Protein 2HSN (pdb70)

CATH classification: 3.40.30.170 (+1 more: 1.20.1050.110)

Sequence (280 aa):
MSFLISFDKSKKHPAHLQLANNLKIALALEYASKNLKPEVDNDNAAMELRNTKEPFLLFDANAILRYVMDDFEGQTSDKYQFALASLQNLLYHKELPQQHVEVLTNKAIENYLVELKEPLTTTDLILFANVYALNSSLVHSKFPELPSKVHNAVALAKKHMSDLVTKFESLIISKYPVSFTKEQSAQAAQWESVLKSGQIQPHLDQLNLVLRDNTFIVSTLYPTSTDVHVFEVALPLIKDLVASSKDVKSTYTTYRHILRWIDYMQNLLEVSSTDKLEIN

Organism: Saccharomyces cerevisiae (strain ATCC 204508 / S288c) (NCBI:txid559292)

Structure (mmCIF, N/CA/C/O backbone):
data_2HSN
#
_entry.id   2HSN
#
_cell.length_a   94.480
_cell.length_b   94.480
_cell.length_c   88.470
_cell.angle_alpha   90.00
_cell.angle_beta   90.00
_cell.angle_gamma   90.00
#
_symmetry.space_group_name_H-M   'P 43 21 2'
#
loop_
_entity.id
_entity.type
_entity.pdbx_description
1 polymer 'Methionyl-tRNA synthetase, cytoplasmic'
2 polymer 'GU4 nucleic-binding protein 1'
3 water water
#
loop_
_atom_site.group_PDB
_atom_site.id
_atom_site.type_symbol
_atom_site.label_atom_id
_atom_site.label_alt_id
_atom_site.label_comp_id
_atom_site.label_asym_id
_atom_site.label_entity_id
_atom_site.label_seq_id
_atom_site.pdbx_PDB_ins_code
_atom_site.Cartn_x
_atom_site.Cartn_y
_atom_site.Cartn_z
_atom_site.occupancy
_atom_site.B_iso_or_equiv
_atom_site.auth_seq_id
_atom_site.auth_comp_id
_atom_site.auth_asym_id
_atom_site.auth_atom_id
_atom_site.pdbx_PDB_model_num
ATOM 1 N N . MET A 1 1 ? -15.150 -0.149 12.001 1.00 64.09 3 MET A N 1
ATOM 2 C CA . MET A 1 1 ? -13.976 -0.417 11.090 1.00 64.03 3 MET A CA 1
ATOM 3 C C . MET A 1 1 ? -12.661 0.313 11.482 1.00 63.97 3 MET A C 1
ATOM 4 O O . MET A 1 1 ? -11.630 0.151 10.817 1.00 64.23 3 MET A O 1
ATOM 6 N N . SER A 1 2 ? -12.713 1.126 12.537 1.00 63.36 4 SER A N 1
ATOM 7 C CA . SER A 1 2 ? -11.540 1.395 13.364 1.00 62.45 4 SER A CA 1
ATOM 8 C C . SER A 1 2 ? -11.819 0.789 14.749 1.00 61.84 4 SER A C 1
ATOM 9 O O . SER A 1 2 ? -11.369 1.323 15.764 1.00 62.38 4 SER A O 1
ATOM 12 N N . PHE A 1 3 ? -12.581 -0.309 14.775 1.00 60.54 5 PHE A N 1
ATOM 13 C CA . PHE A 1 3 ? -12.908 -1.041 15.993 1.00 59.34 5 PHE A CA 1
ATOM 14 C C . PHE A 1 3 ? -12.401 -2.463 15.904 1.00 58.27 5 PHE A C 1
ATOM 15 O O . PHE A 1 3 ? -12.575 -3.107 14.868 1.00 57.88 5 PHE A O 1
ATOM 23 N N . LEU A 1 4 ? -11.758 -2.932 16.982 1.00 56.86 6 LEU A N 1
ATOM 24 C CA . LEU A 1 4 ? -11.439 -4.355 17.167 1.00 56.00 6 LEU A CA 1
ATOM 25 C C . LEU A 1 4 ? -12.355 -4.965 18.235 1.00 55.11 6 LEU A C 1
ATOM 26 O O . LEU A 1 4 ? -12.522 -4.413 19.334 1.00 54.56 6 LEU A O 1
ATOM 31 N N . ILE A 1 5 ? -12.926 -6.114 17.901 1.00 53.89 7 ILE A N 1
ATOM 32 C CA . ILE A 1 5 ? -13.694 -6.909 18.837 1.00 53.21 7 ILE A CA 1
ATOM 33 C C . ILE A 1 5 ? -12.987 -8.257 19.036 1.00 52.84 7 ILE A C 1
ATOM 34 O O . ILE A 1 5 ? -12.353 -8.769 18.122 1.00 51.69 7 ILE A O 1
ATOM 39 N N . SER A 1 6 ? -13.091 -8.813 20.242 1.00 52.51 8 SER A N 1
ATOM 40 C CA . SER A 1 6 ? -12.533 -10.126 20.549 1.00 51.95 8 SER A CA 1
ATOM 41 C C . SER A 1 6 ? -13.462 -10.969 21.452 1.00 51.94 8 SER A C 1
ATOM 42 O O . SER A 1 6 ? -14.321 -10.429 22.181 1.00 51.17 8 SER A O 1
ATOM 45 N N . PHE A 1 7 ? -13.262 -12.290 21.379 1.00 51.61 9 PHE A N 1
ATOM 46 C CA . PHE A 1 7 ? -14.012 -13.291 22.134 1.00 51.62 9 PHE A CA 1
ATOM 47 C C . PHE A 1 7 ? -13.390 -13.557 23.512 1.00 51.65 9 PHE A C 1
ATOM 48 O O . PHE A 1 7 ? -12.184 -13.400 23.702 1.00 50.78 9 PHE A O 1
ATOM 56 N N . ASP A 1 8 ? -14.219 -13.986 24.452 1.00 52.16 10 ASP A N 1
ATOM 57 C CA . ASP A 1 8 ? -13.761 -14.490 25.741 1.00 53.54 10 ASP A CA 1
ATOM 58 C C . ASP A 1 8 ? -13.234 -15.929 25.648 1.00 54.61 10 ASP A C 1
ATOM 59 O O . ASP A 1 8 ? -14.011 -16.867 25.557 1.00 54.75 10 ASP A O 1
ATOM 64 N N . LYS A 1 9 ? -11.915 -16.102 25.669 1.00 56.52 11 LYS A N 1
ATOM 65 C CA . LYS A 1 9 ? -11.301 -17.300 25.087 1.00 57.73 11 LYS A CA 1
ATOM 66 C C . LYS A 1 9 ? -9.890 -17.564 25.565 1.00 59.56 11 LYS A C 1
ATOM 67 O O . LYS A 1 9 ? -8.941 -17.015 25.028 1.00 59.59 11 LYS A O 1
ATOM 69 N N . SER A 1 10 ? -9.752 -18.445 26.546 1.00 61.62 12 SER A N 1
ATOM 70 C CA . SER A 1 10 ? -9.203 -18.077 27.835 1.00 62.78 12 SER A CA 1
ATOM 71 C C . SER A 1 10 ? -9.938 -16.871 28.388 1.00 63.63 12 SER A C 1
ATOM 72 O O . SER A 1 10 ? -10.986 -16.491 27.884 1.00 64.41 12 SER A O 1
ATOM 75 N N . LYS A 1 11 ? -9.367 -16.266 29.419 1.00 64.59 13 LYS A N 1
ATOM 76 C CA . LYS A 1 11 ? -10.081 -16.010 30.654 1.00 64.77 13 LYS A CA 1
ATOM 77 C C . LYS A 1 11 ? -10.556 -17.297 31.312 1.00 65.10 13 LYS A C 1
ATOM 78 O O . LYS A 1 11 ? -11.377 -18.016 30.763 1.00 65.95 13 LYS A O 1
ATOM 80 N N . LYS A 1 12 ? -10.020 -17.573 32.496 1.00 64.64 14 LYS A N 1
ATOM 81 C CA . LYS A 1 12 ? -10.722 -18.285 33.553 1.00 64.16 14 LYS A CA 1
ATOM 82 C C . LYS A 1 12 ? -11.993 -17.594 34.017 1.00 62.51 14 LYS A C 1
ATOM 83 O O . LYS A 1 12 ? -12.123 -17.203 35.174 1.00 62.61 14 LYS A O 1
ATOM 89 N N . HIS A 1 13 ? -12.929 -17.457 33.090 1.00 60.39 15 HIS A N 1
ATOM 90 C CA . HIS A 1 13 ? -14.316 -17.502 33.389 1.00 58.37 15 HIS A CA 1
ATOM 91 C C . HIS A 1 13 ? -14.730 -18.964 33.223 1.00 57.19 15 HIS A C 1
ATOM 92 O O . HIS A 1 13 ? -14.103 -19.711 32.466 1.00 56.81 15 HIS A O 1
ATOM 99 N N . PRO A 1 14 ? -15.751 -19.396 33.968 1.00 55.80 16 PRO A N 1
ATOM 100 C CA . PRO A 1 14 ? -16.342 -20.711 33.704 1.00 54.94 16 PRO A CA 1
ATOM 101 C C . PRO A 1 14 ? -16.769 -20.889 32.242 1.00 53.84 16 PRO A C 1
ATOM 102 O O . PRO A 1 14 ? -16.959 -19.899 31.526 1.00 53.27 16 PRO A O 1
ATOM 106 N N . ALA A 1 15 ? -16.912 -22.145 31.813 1.00 52.83 17 ALA A N 1
ATOM 107 C CA . ALA A 1 15 ? -17.270 -22.472 30.414 1.00 52.07 17 ALA A CA 1
ATOM 108 C C . ALA A 1 15 ? -18.585 -21.830 29.999 1.00 50.92 17 ALA A C 1
ATOM 109 O O . ALA A 1 15 ? -18.706 -21.326 28.891 1.00 50.51 17 ALA A O 1
ATOM 111 N N . HIS A 1 16 ? -19.559 -21.843 30.903 1.00 50.24 18 HIS A N 1
ATOM 112 C CA . HIS A 1 16 ? -20.865 -21.243 30.649 1.00 50.06 18 HIS A CA 1
ATOM 113 C C . HIS A 1 16 ? -20.823 -19.717 30.524 1.00 49.56 18 HIS A C 1
ATOM 114 O O . HIS A 1 16 ? -21.690 -19.145 29.865 1.00 49.32 18 HIS A O 1
ATOM 121 N N . LEU A 1 17 ? -19.843 -19.071 31.168 1.00 49.04 19 LEU A N 1
ATOM 122 C CA . LEU A 1 17 ? -19.681 -17.608 31.070 1.00 48.46 19 LEU A CA 1
ATOM 123 C C . LEU A 1 17 ? -19.037 -17.268 29.731 1.00 47.77 19 LEU A C 1
ATOM 124 O O . LEU A 1 17 ? -19.455 -16.317 29.077 1.00 47.60 19 LEU A O 1
ATOM 129 N N . GLN A 1 18 ? -18.024 -18.043 29.328 1.00 47.19 20 GLN A N 1
ATOM 130 C CA . GLN A 1 18 ? -17.418 -17.882 28.000 1.00 47.37 20 GLN A CA 1
ATOM 131 C C . GLN A 1 18 ? -18.484 -18.022 26.913 1.00 46.94 20 GLN A C 1
ATOM 132 O O . GLN A 1 18 ? -18.541 -17.206 26.008 1.00 47.05 20 GLN A O 1
ATOM 138 N N . LEU A 1 19 ? -19.351 -19.027 27.041 1.00 46.54 21 LEU A N 1
ATOM 139 C CA . LEU A 1 19 ? -20.407 -19.263 26.069 1.00 46.23 21 LEU A CA 1
ATOM 140 C C . LEU A 1 19 ? -21.360 -18.080 26.005 1.00 45.94 21 LEU A C 1
ATOM 141 O O . LEU A 1 19 ? -21.686 -17.606 24.924 1.00 46.14 21 LEU A O 1
ATOM 146 N N . ALA A 1 20 ? -21.851 -17.627 27.157 1.00 45.34 22 ALA A N 1
ATOM 147 C CA . ALA A 1 20 ? -22.781 -16.500 27.167 1.00 44.90 22 ALA A CA 1
ATOM 148 C C . ALA A 1 20 ? -22.141 -15.304 26.475 1.00 44.35 22 ALA A C 1
ATOM 149 O O . ALA A 1 20 ? -22.766 -14.677 25.615 1.00 44.44 22 ALA A O 1
ATOM 151 N N . ASN A 1 21 ? -20.902 -14.999 26.859 1.00 43.72 23 ASN A N 1
ATOM 152 C CA . ASN A 1 21 ? -20.172 -13.888 26.276 1.00 44.13 23 ASN A CA 1
ATOM 153 C C . ASN A 1 21 ? -19.962 -14.044 24.785 1.00 43.90 23 ASN A C 1
ATOM 154 O O . ASN A 1 21 ? -20.138 -13.094 24.043 1.00 43.27 23 ASN A O 1
ATOM 159 N N . ASN A 1 22 ? -19.520 -15.231 24.368 1.00 44.20 24 ASN A N 1
ATOM 160 C CA . ASN A 1 22 ? -19.162 -15.462 22.968 1.00 44.93 24 ASN A CA 1
ATOM 161 C C . ASN A 1 22 ? -20.382 -15.575 22.062 1.00 45.36 24 ASN A C 1
ATOM 162 O O . ASN A 1 22 ? -20.292 -15.241 20.889 1.00 46.15 24 ASN A O 1
ATOM 167 N N . LEU A 1 23 ? -21.523 -15.994 22.611 1.00 46.18 25 LEU A N 1
ATOM 168 C CA . LEU A 1 23 ? -22.770 -15.938 21.874 1.00 46.39 25 LEU A CA 1
ATOM 169 C C . LEU A 1 23 ? -23.122 -14.468 21.678 1.00 46.50 25 LEU A C 1
ATOM 170 O O . LEU A 1 23 ? -23.560 -14.077 20.611 1.00 46.65 25 LEU A O 1
ATOM 175 N N . LYS A 1 24 ? -22.939 -13.651 22.707 1.00 46.33 26 LYS A N 1
ATOM 176 C CA . LYS A 1 24 ? -23.233 -12.222 22.574 1.00 46.72 26 LYS A CA 1
ATOM 177 C C . LYS A 1 24 ? -22.301 -11.575 21.550 1.00 46.99 26 LYS A C 1
ATOM 178 O O . LYS A 1 24 ? -22.759 -10.832 20.696 1.00 46.46 26 LYS A O 1
ATOM 184 N N . ILE A 1 25 ? -21.012 -11.902 21.605 1.00 47.65 27 ILE A N 1
ATOM 185 C CA . ILE A 1 25 ? -20.054 -11.359 20.633 1.00 48.28 27 ILE A CA 1
ATOM 186 C C . ILE A 1 25 ? -20.398 -11.783 19.185 1.00 49.37 27 ILE A C 1
ATOM 187 O O . ILE A 1 25 ? -20.340 -10.962 18.251 1.00 49.24 27 ILE A O 1
ATOM 192 N N . ALA A 1 26 ? -20.769 -13.052 19.010 1.00 50.01 28 ALA A N 1
ATOM 193 C CA . ALA A 1 26 ? -21.128 -13.582 17.696 1.00 50.71 28 ALA A CA 1
ATOM 194 C C . ALA A 1 26 ? -22.379 -12.906 17.163 1.00 51.43 28 ALA A C 1
ATOM 195 O O . ALA A 1 26 ? -22.490 -12.670 15.957 1.00 51.66 28 ALA A O 1
ATOM 197 N N . LEU A 1 27 ? -23.314 -12.598 18.061 1.00 52.20 29 LEU A N 1
ATOM 198 C CA . LEU A 1 27 ? -24.548 -11.923 17.689 1.00 53.38 29 LEU A CA 1
ATOM 199 C C . LEU A 1 27 ? -24.320 -10.449 17.333 1.00 54.58 29 LEU A C 1
ATOM 200 O O . LEU A 1 27 ? -25.043 -9.903 16.493 1.00 55.13 29 LEU A O 1
ATOM 205 N N . ALA A 1 28 ? -23.342 -9.808 17.972 1.00 55.75 30 ALA A N 1
ATOM 206 C CA . ALA A 1 28 ? -22.938 -8.442 17.596 1.00 56.76 30 ALA A CA 1
ATOM 207 C C . ALA A 1 28 ? -22.376 -8.452 16.175 1.00 57.75 30 ALA A C 1
ATOM 208 O O . ALA A 1 28 ? -22.705 -7.592 15.373 1.00 57.98 30 ALA A O 1
ATOM 210 N N . LEU A 1 29 ? -21.542 -9.432 15.859 1.00 58.95 31 LEU A N 1
ATOM 211 C CA . LEU A 1 29 ? -21.043 -9.563 14.492 1.00 60.08 31 LEU A CA 1
ATOM 212 C C . LEU A 1 29 ? -22.192 -9.741 13.475 1.00 61.37 31 LEU A C 1
ATOM 213 O O . LEU A 1 29 ? -22.289 -8.975 12.511 1.00 61.75 31 LEU A O 1
ATOM 218 N N . GLU A 1 30 ? -23.073 -10.717 13.708 1.00 62.56 32 GLU A N 1
ATOM 219 C CA . GLU A 1 30 ? -24.226 -10.959 12.818 1.00 63.30 32 GLU A CA 1
ATOM 220 C C . GLU A 1 30 ? -25.189 -9.765 12.677 1.00 64.22 32 GLU A C 1
ATOM 221 O O . GLU A 1 30 ? -25.652 -9.473 11.579 1.00 64.20 32 GLU A O 1
ATOM 227 N N . TYR A 1 31 ? -25.513 -9.096 13.782 1.00 65.17 33 TYR A N 1
ATOM 228 C CA . TYR A 1 31 ? -26.485 -8.003 13.746 1.00 65.97 33 TYR A CA 1
ATOM 229 C C . TYR A 1 31 ? -25.851 -6.628 13.566 1.00 66.82 33 TYR A C 1
ATOM 230 O O . TYR A 1 31 ? -26.547 -5.627 13.619 1.00 66.59 33 TYR A O 1
ATOM 239 N N . ALA A 1 32 ? -24.543 -6.581 13.336 1.00 68.11 34 ALA A N 1
ATOM 240 C CA . ALA A 1 32 ? -23.853 -5.324 13.062 1.00 69.56 34 ALA A CA 1
ATOM 241 C C . ALA A 1 32 ? -24.344 -4.677 11.773 1.00 70.90 34 ALA A C 1
ATOM 242 O O . ALA A 1 32 ? -24.720 -5.352 10.809 1.00 71.16 34 ALA A O 1
ATOM 244 N N . SER A 1 33 ? -24.279 -3.354 11.759 1.00 72.53 35 SER A N 1
ATOM 245 C CA . SER A 1 33 ? -25.015 -2.552 10.798 1.00 73.58 35 SER A CA 1
ATOM 246 C C . SER A 1 33 ? -24.163 -2.030 9.639 1.00 74.45 35 SER A C 1
ATOM 247 O O . SER A 1 33 ? -24.396 -0.915 9.157 1.00 74.95 35 SER A O 1
ATOM 250 N N . LYS A 1 34 ? -23.185 -2.824 9.190 1.00 75.28 36 LYS A N 1
ATOM 251 C CA . LYS A 1 34 ? -22.379 -2.503 7.982 1.00 75.80 36 LYS A CA 1
ATOM 252 C C . LYS A 1 34 ? -21.365 -1.366 8.183 1.00 76.34 36 LYS A C 1
ATOM 253 O O . LYS A 1 34 ? -20.157 -1.549 7.973 1.00 76.41 36 LYS A O 1
ATOM 255 N N . ASN A 1 35 ? -21.871 -0.196 8.571 1.00 76.85 37 ASN A N 1
ATOM 256 C CA . ASN A 1 35 ? -21.033 0.961 8.907 1.00 77.14 37 ASN A CA 1
ATOM 257 C C . ASN A 1 35 ? -20.316 0.835 10.261 1.00 77.23 37 ASN A C 1
ATOM 258 O O . ASN A 1 35 ? -19.331 1.532 10.506 1.00 77.51 37 ASN A O 1
ATOM 263 N N . LEU A 1 36 ? -20.831 -0.025 11.141 1.00 77.19 38 LEU A N 1
ATOM 264 C CA . LEU A 1 36 ? -20.131 -0.415 12.367 1.00 76.88 38 LEU A CA 1
ATOM 265 C C . LEU A 1 36 ? -20.086 -1.939 12.403 1.00 76.66 38 LEU A C 1
ATOM 266 O O . LEU A 1 36 ? -20.774 -2.562 13.211 1.00 77.08 38 LEU A O 1
ATOM 271 N N . LYS A 1 37 ? -19.306 -2.533 11.502 1.00 75.97 39 LYS A N 1
ATOM 272 C CA . LYS A 1 37 ? -19.051 -3.968 11.532 1.00 75.50 39 LYS A CA 1
ATOM 273 C C . LYS A 1 37 ? -17.593 -4.158 11.908 1.00 75.08 39 LYS A C 1
ATOM 274 O O . LYS A 1 37 ? -16.721 -3.998 11.061 1.00 75.26 39 LYS A O 1
ATOM 276 N N . PRO A 1 38 ? -17.316 -4.487 13.185 1.00 74.54 40 PRO A N 1
ATOM 277 C CA . PRO A 1 38 ? -15.927 -4.512 13.639 1.00 73.85 40 PRO A CA 1
ATOM 278 C C . PRO A 1 38 ? -15.118 -5.676 13.089 1.00 73.27 40 PRO A C 1
ATOM 279 O O . PRO A 1 38 ? -15.680 -6.659 12.601 1.00 73.34 40 PRO A O 1
ATOM 283 N N . GLU A 1 39 ? -13.801 -5.532 13.179 1.00 72.36 41 GLU A N 1
ATOM 284 C CA . GLU A 1 39 ? -12.844 -6.553 12.789 1.00 71.78 41 GLU A CA 1
ATOM 285 C C . GLU A 1 39 ? -12.527 -7.379 14.028 1.00 70.87 41 GLU A C 1
ATOM 286 O O . GLU A 1 39 ? -12.496 -6.845 15.131 1.00 70.49 41 GLU A O 1
ATOM 292 N N . VAL A 1 40 ? -12.290 -8.676 13.838 1.00 70.01 42 VAL A N 1
ATOM 293 C CA . VAL A 1 40 ? -12.029 -9.606 14.935 1.00 69.38 42 VAL A CA 1
ATOM 294 C C . VAL A 1 40 ? -10.536 -9.718 15.187 1.00 69.06 42 VAL A C 1
ATOM 295 O O . VAL A 1 40 ? -9.747 -9.668 14.250 1.00 69.16 42 VAL A O 1
ATOM 299 N N . ASP A 1 41 ? -10.165 -9.855 16.460 1.00 68.75 43 ASP A N 1
ATOM 300 C CA . ASP A 1 41 ? -8.778 -9.954 16.905 1.00 68.60 43 ASP A CA 1
ATOM 301 C C . ASP A 1 41 ? -8.563 -11.306 17.595 1.00 68.62 43 ASP A C 1
ATOM 302 O O . ASP A 1 41 ? -9.289 -11.645 18.528 1.00 68.33 43 ASP A O 1
ATOM 307 N N . ASN A 1 42 ? -7.550 -12.059 17.145 1.00 68.64 44 ASN A N 1
ATOM 308 C CA . ASN A 1 42 ? -7.315 -13.437 17.609 1.00 68.21 44 ASN A CA 1
ATOM 309 C C . ASN A 1 42 ? -6.125 -13.637 18.574 1.00 67.94 44 ASN A C 1
ATOM 310 O O . ASN A 1 42 ? -6.024 -14.705 19.176 1.00 68.44 44 ASN A O 1
ATOM 315 N N . ASP A 1 43 ? -5.226 -12.656 18.727 1.00 67.48 45 ASP A N 1
ATOM 316 C CA . ASP A 1 43 ? -4.157 -12.755 19.761 1.00 66.51 45 ASP A CA 1
ATOM 317 C C . ASP A 1 43 ? -4.505 -11.973 21.050 1.00 65.52 45 ASP A C 1
ATOM 318 O O . ASP A 1 43 ? -3.636 -11.686 21.887 1.00 65.56 45 ASP A O 1
ATOM 323 N N . ASN A 1 44 ? -5.776 -11.614 21.192 1.00 63.63 46 ASN A N 1
ATOM 324 C CA . ASN A 1 44 ? -6.315 -11.206 22.478 1.00 62.42 46 ASN A CA 1
ATOM 325 C C . ASN A 1 44 ? -7.208 -12.323 22.996 1.00 60.75 46 ASN A C 1
ATOM 326 O O . ASN A 1 44 ? -8.186 -12.679 22.338 1.00 60.42 46 ASN A O 1
ATOM 331 N N . ALA A 1 45 ? -6.853 -12.878 24.154 1.00 59.22 47 ALA A N 1
ATOM 332 C CA . ALA A 1 45 ? -7.658 -13.919 24.807 1.00 58.41 47 ALA A CA 1
ATOM 333 C C . ALA A 1 45 ? -8.755 -13.325 25.683 1.00 57.37 47 ALA A C 1
ATOM 334 O O . ALA A 1 45 ? -9.583 -14.068 26.215 1.00 57.46 47 ALA A O 1
ATOM 336 N N . ALA A 1 46 ? -8.747 -12.001 25.842 1.00 55.66 48 ALA A N 1
ATOM 337 C CA . ALA A 1 46 ? -9.725 -11.297 26.652 1.00 54.54 48 ALA A CA 1
ATOM 338 C C . ALA A 1 46 ? -10.752 -10.600 25.765 1.00 53.51 48 ALA A C 1
ATOM 339 O O . ALA A 1 46 ? -10.410 -9.981 24.757 1.00 53.18 48 ALA A O 1
ATOM 341 N N . MET A 1 47 ? -12.008 -10.678 26.166 1.00 51.98 49 MET A N 1
ATOM 342 C CA . MET A 1 47 ? -13.087 -10.015 25.457 1.00 51.66 49 MET A CA 1
ATOM 343 C C . MET A 1 47 ? -13.061 -8.493 25.653 1.00 50.86 49 MET A C 1
ATOM 344 O O . MET A 1 47 ? -13.024 -8.005 26.778 1.00 49.49 49 MET A O 1
ATOM 349 N N . GLU A 1 48 ? -13.071 -7.764 24.539 1.00 50.72 50 GLU A N 1
ATOM 350 C CA . GLU A 1 48 ? -13.341 -6.324 24.532 1.00 51.03 50 GLU A CA 1
ATOM 351 C C . GLU A 1 48 ? -13.737 -5.820 23.148 1.00 50.35 50 GLU A C 1
ATOM 352 O O . GLU A 1 48 ? -13.556 -6.514 22.131 1.00 49.30 50 GLU A O 1
ATOM 358 N N . LEU A 1 49 ? -14.292 -4.610 23.136 1.00 49.82 51 LEU A N 1
ATOM 359 C CA . LEU A 1 49 ? -14.475 -3.840 21.922 1.00 50.32 51 LEU A CA 1
ATOM 360 C C . LEU A 1 49 ? -13.677 -2.554 22.102 1.00 50.66 51 LEU A C 1
ATOM 361 O O . LEU A 1 49 ? -13.814 -1.866 23.116 1.00 50.05 51 LEU A O 1
ATOM 366 N N . ARG A 1 50 ? -12.810 -2.237 21.151 1.00 51.18 52 ARG A N 1
ATOM 367 C CA . ARG A 1 50 ? -12.015 -1.032 21.299 1.00 51.90 52 ARG A CA 1
ATOM 368 C C . ARG A 1 50 ? -11.712 -0.246 20.037 1.00 51.59 52 ARG A C 1
ATOM 369 O O . ARG A 1 50 ? -11.469 -0.804 18.974 1.00 51.67 52 ARG A O 1
ATOM 377 N N . ASN A 1 51 ? -11.746 1.072 20.186 1.00 51.55 53 ASN A N 1
ATOM 378 C CA . ASN A 1 51 ? -11.446 1.978 19.091 1.00 51.63 53 ASN A CA 1
ATOM 379 C C . ASN A 1 51 ? -9.933 1.970 18.817 1.00 51.20 53 ASN A C 1
ATOM 380 O O . ASN A 1 51 ? -9.134 2.147 19.736 1.00 51.18 53 ASN A O 1
ATOM 385 N N . THR A 1 52 ? -9.547 1.723 17.565 1.00 51.06 54 THR A N 1
ATOM 386 C CA . THR A 1 52 ? -8.130 1.591 17.192 1.00 51.43 54 THR A CA 1
ATOM 387 C C . THR A 1 52 ? -7.556 2.860 16.546 1.00 51.42 54 THR A C 1
ATOM 388 O O . THR A 1 52 ? -6.404 2.878 16.120 1.00 51.25 54 THR A O 1
ATOM 392 N N . LYS A 1 53 ? -8.348 3.920 16.492 1.00 51.52 55 LYS A N 1
ATOM 393 C CA . LYS A 1 53 ? -7.846 5.206 16.049 1.00 52.08 55 LYS A CA 1
ATOM 394 C C . LYS A 1 53 ? -6.619 5.613 16.858 1.00 51.79 55 LYS A C 1
ATOM 395 O O . LYS A 1 53 ? -6.461 5.247 18.032 1.00 51.94 55 LYS A O 1
ATOM 401 N N . GLU A 1 54 ? -5.763 6.392 16.220 1.00 51.45 56 GLU A N 1
ATOM 402 C CA . GLU A 1 54 ? -4.592 6.956 16.872 1.00 51.47 56 GLU A CA 1
ATOM 403 C C . GLU A 1 54 ? -5.056 7.934 17.970 1.00 50.75 56 GLU A C 1
ATOM 404 O O . GLU A 1 54 ? -6.057 8.604 17.807 1.00 50.76 56 GLU A O 1
ATOM 410 N N . PRO A 1 55 ? -4.336 8.004 19.097 1.00 50.21 57 PRO A N 1
ATOM 411 C CA . PRO A 1 55 ? -4.636 9.009 20.118 1.00 49.69 57 PRO A CA 1
ATOM 412 C C . PRO A 1 55 ? -4.115 10.382 19.719 1.00 49.18 57 PRO A C 1
ATOM 413 O O . PRO A 1 55 ? -3.361 10.495 18.761 1.00 49.36 57 PRO A O 1
ATOM 417 N N . PHE A 1 56 ? -4.474 11.413 20.472 1.00 47.96 58 PHE A N 1
ATOM 418 C CA . PHE A 1 56 ? -3.960 12.726 20.191 1.00 47.62 58 PHE A CA 1
ATOM 419 C C . PHE A 1 56 ? -2.432 12.688 20.240 1.00 47.12 58 PHE A C 1
ATOM 420 O O . PHE A 1 56 ? -1.824 12.231 21.226 1.00 46.39 58 PHE A O 1
ATOM 428 N N . LEU A 1 57 ? -1.826 13.115 19.143 1.00 46.47 59 LEU A N 1
ATOM 429 C CA . LEU A 1 57 ? -0.408 13.394 19.117 1.00 46.16 59 LEU A CA 1
ATOM 430 C C . LEU A 1 57 ? 0.014 14.464 18.127 1.00 45.13 59 LEU A C 1
ATOM 431 O O . LEU A 1 57 ? -0.664 14.734 17.146 1.00 44.36 59 LEU A O 1
ATOM 436 N N . LEU A 1 58 ? 1.143 15.078 18.435 1.00 44.42 60 LEU A N 1
ATOM 437 C CA . LEU A 1 58 ? 1.781 16.099 17.616 1.00 43.81 60 LEU A CA 1
ATOM 438 C C . LEU A 1 58 ? 3.194 15.643 17.301 1.00 43.83 60 LEU A C 1
ATOM 439 O O . LEU A 1 58 ? 3.889 15.098 18.173 1.00 43.58 60 LEU A O 1
ATOM 444 N N . PHE A 1 59 ? 3.619 15.853 16.062 1.00 43.89 61 PHE A N 1
ATOM 445 C CA . PHE A 1 59 ? 4.972 15.502 15.625 1.00 43.96 61 PHE A CA 1
ATOM 446 C C . PHE A 1 59 ? 5.854 16.755 15.373 1.00 44.38 61 PHE A C 1
ATOM 447 O O . PHE A 1 59 ? 7.081 16.662 15.274 1.00 44.80 61 PHE A O 1
ATOM 455 N N . ASP A 1 60 ? 5.228 17.922 15.278 1.00 44.45 62 ASP A N 1
ATOM 456 C CA . ASP A 1 60 ? 5.938 19.181 15.024 1.00 44.24 62 ASP A CA 1
ATOM 457 C C . ASP A 1 60 ? 6.333 19.821 16.346 1.00 44.42 62 ASP A C 1
ATOM 458 O O . ASP A 1 60 ? 5.474 19.992 17.212 1.00 43.89 62 ASP A O 1
ATOM 463 N N . ALA A 1 61 ? 7.615 20.188 16.499 1.00 43.98 63 ALA A N 1
ATOM 464 C CA . ALA A 1 61 ? 8.117 20.748 17.761 1.00 44.02 63 ALA A CA 1
ATOM 465 C C . ALA A 1 61 ? 7.506 22.102 18.100 1.00 44.23 63 ALA A C 1
ATOM 466 O O . ALA A 1 61 ? 7.288 22.390 19.267 1.00 44.35 63 ALA A O 1
ATOM 468 N N . ASN A 1 62 ? 7.256 22.951 17.098 1.00 44.43 64 ASN A N 1
ATOM 469 C CA . ASN A 1 62 ? 6.648 24.260 17.369 1.00 44.47 64 ASN A CA 1
ATOM 470 C C . ASN A 1 62 ? 5.263 24.074 18.006 1.00 44.73 64 ASN A C 1
ATOM 471 O O . ASN A 1 62 ? 4.962 24.673 19.039 1.00 45.17 64 ASN A O 1
ATOM 476 N N . ALA A 1 63 ? 4.449 23.232 17.377 1.00 44.57 65 ALA A N 1
ATOM 477 C CA . ALA A 1 63 ? 3.109 22.851 17.865 1.00 45.19 65 ALA A CA 1
ATOM 478 C C . ALA A 1 63 ? 3.119 22.197 19.255 1.00 45.35 65 ALA A C 1
ATOM 479 O O . ALA A 1 63 ? 2.223 22.436 20.058 1.00 45.67 65 ALA A O 1
ATOM 481 N N . ILE A 1 64 ? 4.121 21.369 19.521 1.00 45.73 66 ILE A N 1
ATOM 482 C CA . ILE A 1 64 ? 4.288 20.744 20.829 1.00 46.26 66 ILE A CA 1
ATOM 483 C C . ILE A 1 64 ? 4.540 21.812 21.898 1.00 47.40 66 ILE A C 1
ATOM 484 O O . ILE A 1 64 ? 3.868 21.837 22.932 1.00 48.13 66 ILE A O 1
ATOM 489 N N . LEU A 1 65 ? 5.504 22.695 21.648 1.00 48.25 67 LEU A N 1
ATOM 490 C CA . LEU A 1 65 ? 5.819 23.787 22.571 1.00 48.55 67 LEU A CA 1
ATOM 491 C C . LEU A 1 65 ? 4.638 24.729 22.803 1.00 49.08 67 LEU A C 1
ATOM 492 O O . LEU A 1 65 ? 4.360 25.122 23.942 1.00 49.07 67 LEU A O 1
ATOM 497 N N . ARG A 1 66 ? 3.956 25.116 21.730 1.00 49.35 68 ARG A N 1
ATOM 498 C CA . ARG A 1 66 ? 2.761 25.958 21.862 1.00 49.74 68 ARG A CA 1
ATOM 499 C C . ARG A 1 66 ? 1.641 25.273 22.641 1.00 50.43 68 ARG A C 1
ATOM 500 O O . ARG A 1 66 ? 0.909 25.936 23.379 1.00 50.36 68 ARG A O 1
ATOM 508 N N . TYR A 1 67 ? 1.498 23.961 22.463 1.00 50.90 69 TYR A N 1
ATOM 509 C CA . TYR A 1 67 ? 0.460 23.213 23.145 1.00 51.37 69 TYR A CA 1
ATOM 510 C C . TYR A 1 67 ? 0.738 23.139 24.636 1.00 52.19 69 TYR A C 1
ATOM 511 O O . TYR A 1 67 ? -0.151 23.399 25.443 1.00 52.08 69 TYR A O 1
ATOM 520 N N . VAL A 1 68 ? 1.972 22.802 24.998 1.00 52.82 70 VAL A N 1
ATOM 521 C CA . VAL A 1 68 ? 2.316 22.692 26.395 1.00 53.84 70 VAL A CA 1
ATOM 522 C C . VAL A 1 68 ? 2.334 24.072 27.095 1.00 54.47 70 VAL A C 1
ATOM 523 O O . VAL A 1 68 ? 2.171 24.134 28.299 1.00 55.37 70 VAL A O 1
ATOM 527 N N . MET A 1 69 ? 2.482 25.165 26.342 1.00 55.24 71 MET A N 1
ATOM 528 C CA . MET A 1 69 ? 2.373 26.535 26.889 1.00 55.53 71 MET A CA 1
ATOM 529 C C . MET A 1 69 ? 0.971 27.155 26.760 1.00 55.81 71 MET A C 1
ATOM 530 O O . MET A 1 69 ? 0.745 28.282 27.228 1.00 55.16 71 MET A O 1
ATOM 535 N N . ASP A 1 70 ? 0.050 26.429 26.124 1.00 56.49 72 ASP A N 1
ATOM 536 C CA . ASP A 1 70 ? -1.247 26.976 25.686 1.00 56.67 72 ASP A CA 1
ATOM 537 C C . ASP A 1 70 ? -1.084 28.380 25.078 1.00 56.76 72 ASP A C 1
ATOM 538 O O . ASP A 1 70 ? -1.839 29.309 25.387 1.00 56.81 72 ASP A O 1
ATOM 543 N N . ASP A 1 71 ? -0.101 28.510 24.191 1.00 56.96 73 ASP A N 1
ATOM 544 C CA . ASP A 1 71 ? 0.300 29.799 23.638 1.00 56.88 73 ASP A CA 1
ATOM 545 C C . ASP A 1 71 ? 0.202 29.714 22.133 1.00 56.90 73 ASP A C 1
ATOM 546 O O . ASP A 1 71 ? 1.117 29.220 21.489 1.00 56.63 73 ASP A O 1
ATOM 551 N N . PHE A 1 72 ? -0.917 30.179 21.577 1.00 57.08 74 PHE A N 1
ATOM 552 C CA . PHE A 1 72 ? -1.161 30.098 20.135 1.00 57.29 74 PHE A CA 1
ATOM 553 C C . PHE A 1 72 ? -1.115 31.473 19.490 1.00 57.65 74 PHE A C 1
ATOM 554 O O . PHE A 1 72 ? -1.500 31.663 18.329 1.00 57.24 74 PHE A O 1
ATOM 562 N N . GLU A 1 73 ? -0.558 32.402 20.258 1.00 58.70 75 GLU A N 1
ATOM 563 C CA . GLU A 1 73 ? -0.474 33.815 19.924 1.00 59.54 75 GLU A CA 1
ATOM 564 C C . GLU A 1 73 ? 0.715 34.124 19.002 1.00 59.96 75 GLU A C 1
ATOM 565 O O . GLU A 1 73 ? 1.775 33.525 19.114 1.00 59.79 75 GLU A O 1
ATOM 571 N N . GLY A 1 74 ? 0.521 35.067 18.090 1.00 60.50 76 GLY A N 1
ATOM 572 C CA . GLY A 1 74 ? 1.601 35.625 17.308 1.00 60.45 76 GLY A CA 1
ATOM 573 C C . GLY A 1 74 ? 2.011 34.825 16.095 1.00 60.89 76 GLY A C 1
ATOM 574 O O . GLY A 1 74 ? 3.085 35.062 15.553 1.00 61.10 76 GLY A O 1
ATOM 575 N N . GLN A 1 75 ? 1.166 33.901 15.635 1.00 61.03 77 GLN A N 1
ATOM 576 C CA . GLN A 1 75 ? 1.542 33.033 14.507 1.00 60.99 77 GLN A CA 1
ATOM 577 C C . GLN A 1 75 ? 1.473 33.774 13.192 1.00 61.07 77 GLN A C 1
ATOM 578 O O . GLN A 1 75 ? 1.911 33.270 12.154 1.00 60.86 77 GLN A O 1
ATOM 584 N N . THR A 1 76 ? 0.900 34.971 13.257 1.00 61.46 78 THR A N 1
ATOM 585 C CA . THR A 1 76 ? 0.693 35.840 12.110 1.00 61.63 78 THR A CA 1
ATOM 586 C C . THR A 1 76 ? 1.821 36.896 12.004 1.00 61.62 78 THR A C 1
ATOM 587 O O . THR A 1 76 ? 1.987 37.518 10.958 1.00 61.63 78 THR A O 1
ATOM 591 N N . SER A 1 77 ? 2.567 37.086 13.099 1.00 61.70 79 SER A N 1
ATOM 592 C CA . SER A 1 77 ? 3.795 37.890 13.153 1.00 61.80 79 SER A CA 1
ATOM 593 C C . SER A 1 77 ? 4.696 37.747 11.934 1.00 61.83 79 SER A C 1
ATOM 594 O O . SER A 1 77 ? 4.751 36.693 11.305 1.00 61.57 79 SER A O 1
ATOM 597 N N . ASP A 1 78 ? 5.445 38.808 11.647 1.00 61.90 80 ASP A N 1
ATOM 598 C CA . ASP A 1 78 ? 6.575 38.722 10.725 1.00 61.57 80 ASP A CA 1
ATOM 599 C C . ASP A 1 78 ? 7.721 38.000 11.422 1.00 60.86 80 ASP A C 1
ATOM 600 O O . ASP A 1 78 ? 8.460 37.236 10.802 1.00 60.64 80 ASP A O 1
ATOM 605 N N . LYS A 1 79 ? 7.859 38.265 12.718 1.00 60.16 81 LYS A N 1
ATOM 606 C CA . LYS A 1 79 ? 8.776 37.525 13.579 1.00 59.94 81 LYS A CA 1
ATOM 607 C C . LYS A 1 79 ? 8.639 36.001 13.344 1.00 59.55 81 LYS A C 1
ATOM 608 O O . LYS A 1 79 ? 9.603 35.336 12.951 1.00 59.53 81 LYS A O 1
ATOM 614 N N . TYR A 1 80 ? 7.423 35.472 13.537 1.00 58.77 82 TYR A N 1
ATOM 615 C CA . TYR A 1 80 ? 7.154 34.030 13.455 1.00 58.33 82 TYR A CA 1
ATOM 616 C C . TYR A 1 80 ? 7.231 33.524 12.033 1.00 57.74 82 TYR A C 1
ATOM 617 O O . TYR A 1 80 ? 7.775 32.453 11.775 1.00 57.43 82 TYR A O 1
ATOM 626 N N . GLN A 1 81 ? 6.684 34.296 11.111 1.00 57.54 83 GLN A N 1
ATOM 627 C CA . GLN A 1 81 ? 6.697 33.919 9.705 1.00 57.66 83 GLN A CA 1
ATOM 628 C C . GLN A 1 81 ? 8.133 33.863 9.116 1.00 57.25 83 GLN A C 1
ATOM 629 O O . GLN A 1 81 ? 8.421 33.072 8.208 1.00 56.86 83 GLN A O 1
ATOM 635 N N . PHE A 1 82 ? 9.021 34.700 9.646 1.00 57.36 84 PHE A N 1
ATOM 636 C CA . PHE A 1 82 ? 10.440 34.675 9.270 1.00 57.38 84 PHE A CA 1
ATOM 637 C C . PHE A 1 82 ? 11.130 33.466 9.913 1.00 56.94 84 PHE A C 1
ATOM 638 O O . PHE A 1 82 ? 11.832 32.730 9.233 1.00 57.28 84 PHE A O 1
ATOM 646 N N . ALA A 1 83 ? 10.897 33.254 11.210 1.00 56.27 85 ALA A N 1
ATOM 647 C CA . ALA A 1 83 ? 11.301 32.013 11.897 1.00 55.54 85 ALA A CA 1
ATOM 648 C C . ALA A 1 83 ? 10.986 30.754 11.086 1.00 54.96 85 ALA A C 1
ATOM 649 O O . ALA A 1 83 ? 11.864 29.916 10.853 1.00 54.46 85 ALA A O 1
ATOM 651 N N . LEU A 1 84 ? 9.735 30.633 10.648 1.00 54.39 86 LEU A N 1
ATOM 652 C CA . LEU A 1 84 ? 9.283 29.453 9.919 1.00 54.34 86 LEU A CA 1
ATOM 653 C C . LEU A 1 84 ? 9.829 29.363 8.511 1.00 54.20 86 LEU A C 1
ATOM 654 O O . LEU A 1 84 ? 10.302 28.320 8.090 1.00 54.29 86 LEU A O 1
ATOM 659 N N . ALA A 1 85 ? 9.707 30.451 7.765 1.00 54.51 87 ALA A N 1
ATOM 660 C CA . ALA A 1 85 ? 9.927 30.411 6.327 1.00 54.46 87 ALA A CA 1
ATOM 661 C C . ALA A 1 85 ? 11.358 30.761 5.901 1.00 54.18 87 ALA A C 1
ATOM 662 O O . ALA A 1 85 ? 11.758 30.429 4.782 1.00 54.40 87 ALA A O 1
ATOM 664 N N . SER A 1 86 ? 12.104 31.446 6.768 1.00 53.99 88 SER A N 1
ATOM 665 C CA . SER A 1 86 ? 13.492 31.827 6.466 1.00 54.21 88 SER A CA 1
ATOM 666 C C . SER A 1 86 ? 14.555 31.041 7.259 1.00 54.28 88 SER A C 1
ATOM 667 O O . SER A 1 86 ? 15.648 30.785 6.739 1.00 55.15 88 SER A O 1
ATOM 670 N N . LEU A 1 87 ? 14.251 30.678 8.501 1.00 53.43 89 LEU A N 1
ATOM 671 C CA . LEU A 1 87 ? 15.189 29.940 9.335 1.00 52.77 89 LEU A CA 1
ATOM 672 C C . LEU A 1 87 ? 14.910 28.438 9.359 1.00 52.73 89 LEU A C 1
ATOM 673 O O . LEU A 1 87 ? 15.793 27.633 9.064 1.00 52.89 89 LEU A O 1
ATOM 678 N N . GLN A 1 88 ? 13.684 28.049 9.697 1.00 52.22 90 GLN A N 1
ATOM 679 C CA . GLN A 1 88 ? 13.374 26.635 9.910 1.00 51.98 90 GLN A CA 1
ATOM 680 C C . GLN A 1 88 ? 13.495 25.804 8.640 1.00 51.66 90 GLN A C 1
ATOM 681 O O . GLN A 1 88 ? 13.767 24.598 8.690 1.00 51.57 90 GLN A O 1
ATOM 687 N N . ASN A 1 89 ? 13.284 26.433 7.492 1.00 51.66 91 ASN A N 1
ATOM 688 C CA . ASN A 1 89 ? 13.515 25.741 6.222 1.00 51.81 91 ASN A CA 1
ATOM 689 C C . ASN A 1 89 ? 14.983 25.319 6.067 1.00 51.22 91 ASN A C 1
ATOM 690 O O . ASN A 1 89 ? 15.262 24.230 5.592 1.00 50.66 91 ASN A O 1
ATOM 695 N N . LEU A 1 90 ? 15.912 26.163 6.516 1.00 51.70 92 LEU A N 1
ATOM 696 C CA . LEU A 1 90 ? 17.362 25.842 6.432 1.00 52.15 92 LEU A CA 1
ATOM 697 C C . LEU A 1 90 ? 17.775 24.592 7.230 1.00 52.15 92 LEU A C 1
ATOM 698 O O . LEU A 1 90 ? 18.710 23.889 6.847 1.00 51.93 92 LEU A O 1
ATOM 703 N N . LEU A 1 91 ? 17.054 24.295 8.311 1.00 52.22 93 LEU A N 1
ATOM 704 C CA . LEU A 1 91 ? 17.363 23.139 9.151 1.00 52.37 93 LEU A CA 1
ATOM 705 C C . LEU A 1 91 ? 17.143 21.793 8.470 1.00 52.77 93 LEU A C 1
ATOM 706 O O . LEU A 1 91 ? 17.597 20.773 8.973 1.00 52.62 93 LEU A O 1
ATOM 711 N N . TYR A 1 92 ? 16.435 21.770 7.344 1.00 53.50 94 TYR A N 1
ATOM 712 C CA . TYR A 1 92 ? 16.261 20.521 6.607 1.00 54.01 94 TYR A CA 1
ATOM 713 C C . TYR A 1 92 ? 17.374 20.246 5.582 1.00 54.69 94 TYR A C 1
ATOM 714 O O . TYR A 1 92 ? 17.373 19.190 4.953 1.00 55.05 94 TYR A O 1
ATOM 723 N N . HIS A 1 93 ? 18.349 21.145 5.442 1.00 55.45 95 HIS A N 1
ATOM 724 C CA . HIS A 1 93 ? 19.534 20.851 4.596 1.00 56.32 95 HIS A CA 1
ATOM 725 C C . HIS A 1 93 ? 20.417 19.797 5.270 1.00 56.92 95 HIS A C 1
ATOM 726 O O . HIS A 1 93 ? 20.593 19.820 6.490 1.00 56.38 95 HIS A O 1
ATOM 733 N N . LYS A 1 94 ? 20.954 18.857 4.492 1.00 57.96 96 LYS A N 1
ATOM 734 C CA . LYS A 1 94 ? 21.922 17.878 5.031 1.00 58.87 96 LYS A CA 1
ATOM 735 C C . LYS A 1 94 ? 23.165 18.559 5.643 1.00 58.91 96 LYS A C 1
ATOM 736 O O . LYS A 1 94 ? 23.690 18.104 6.661 1.00 58.94 96 LYS A O 1
ATOM 742 N N . GLU A 1 95 ? 23.621 19.640 5.013 1.00 59.03 97 GLU A N 1
ATOM 743 C CA . GLU A 1 95 ? 24.746 20.445 5.495 1.00 59.39 97 GLU A CA 1
ATOM 744 C C . GLU A 1 95 ? 24.334 21.903 5.407 1.00 59.24 97 GLU A C 1
ATOM 745 O O . GLU A 1 95 ? 23.772 22.317 4.396 1.00 58.99 97 GLU A O 1
ATOM 751 N N . LEU A 1 96 ? 24.607 22.681 6.456 1.00 59.56 98 LEU A N 1
ATOM 752 C CA . LEU A 1 96 ? 24.183 24.083 6.502 1.00 60.39 98 LEU A CA 1
ATOM 753 C C . LEU A 1 96 ? 25.033 25.032 5.624 1.00 61.33 98 LEU A C 1
ATOM 754 O O . LEU A 1 96 ? 26.260 25.058 5.765 1.00 61.48 98 LEU A O 1
ATOM 759 N N . PRO A 1 97 ? 24.378 25.847 4.756 1.00 62.34 99 PRO A N 1
ATOM 760 C CA . PRO A 1 97 ? 25.042 26.850 3.905 1.00 62.69 99 PRO A CA 1
ATOM 761 C C . PRO A 1 97 ? 25.384 28.116 4.689 1.00 63.36 99 PRO A C 1
ATOM 762 O O . PRO A 1 97 ? 24.542 29.003 4.840 1.00 63.80 99 PRO A O 1
ATOM 766 N N . GLN A 1 98 ? 26.622 28.206 5.166 1.00 63.81 100 GLN A N 1
ATOM 767 C CA . GLN A 1 98 ? 26.944 29.054 6.330 1.00 64.00 100 GLN A CA 1
ATOM 768 C C . GLN A 1 98 ? 26.823 30.556 6.098 1.00 64.16 100 GLN A C 1
ATOM 769 O O . GLN A 1 98 ? 26.473 31.308 7.011 1.00 64.23 100 GLN A O 1
ATOM 775 N N . GLN A 1 99 ? 27.085 30.995 4.878 1.00 64.85 101 GLN A N 1
ATOM 776 C CA . GLN A 1 99 ? 27.047 32.421 4.546 1.00 65.26 101 GLN A CA 1
ATOM 777 C C . GLN A 1 99 ? 25.614 32.955 4.653 1.00 65.55 101 GLN A C 1
ATOM 778 O O . GLN A 1 99 ? 25.379 34.014 5.240 1.00 66.10 101 GLN A O 1
ATOM 784 N N . HIS A 1 100 ? 24.650 32.210 4.118 1.00 65.97 102 HIS A N 1
ATOM 785 C CA . HIS A 1 100 ? 23.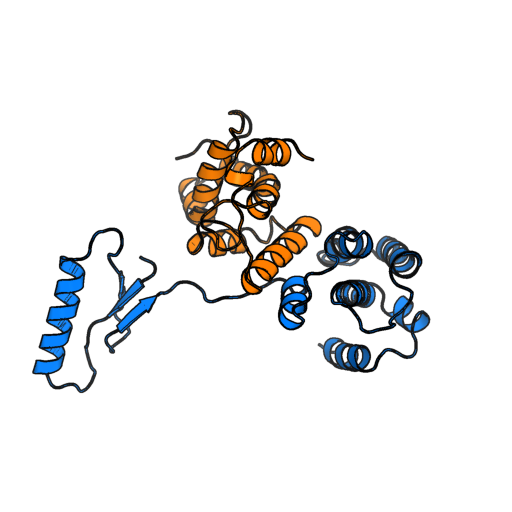226 32.595 4.249 1.00 66.03 102 HIS A CA 1
ATOM 786 C C . HIS A 1 100 ? 22.717 32.557 5.691 1.00 65.85 102 HIS A C 1
ATOM 787 O O . HIS A 1 100 ? 22.111 33.524 6.157 1.00 66.15 102 HIS A O 1
ATOM 794 N N . VAL A 1 101 ? 22.995 31.466 6.402 1.00 65.44 103 VAL A N 1
ATOM 795 C CA . VAL A 1 101 ? 22.689 31.370 7.830 1.00 65.10 103 VAL A CA 1
ATOM 796 C C . VAL A 1 101 ? 23.126 32.635 8.554 1.00 65.51 103 VAL A C 1
ATOM 797 O O . VAL A 1 101 ? 22.404 33.156 9.415 1.00 65.33 103 VAL A O 1
ATOM 801 N N . GLU A 1 102 ? 24.318 33.124 8.203 1.00 66.01 104 GLU A N 1
ATOM 802 C CA . GLU A 1 102 ? 24.950 34.219 8.930 1.00 66.23 104 GLU A CA 1
ATOM 803 C C . GLU A 1 102 ? 24.149 35.507 8.856 1.00 66.29 104 GLU A C 1
ATOM 804 O O . GLU A 1 102 ? 23.957 36.186 9.868 1.00 66.24 104 GLU A O 1
ATOM 806 N N . VAL A 1 103 ? 23.681 35.852 7.666 1.00 66.61 105 VAL A N 1
ATOM 807 C CA . VAL A 1 103 ? 22.904 37.085 7.509 1.00 67.30 105 VAL A CA 1
ATOM 808 C C . VAL A 1 103 ? 21.486 36.938 8.053 1.00 67.64 105 VAL A C 1
ATOM 809 O O . VAL A 1 103 ? 20.993 37.835 8.749 1.00 67.89 105 VAL A O 1
ATOM 813 N N . LEU A 1 104 ? 20.850 35.807 7.751 1.00 67.92 106 LEU A N 1
ATOM 814 C CA . LEU A 1 104 ? 19.473 35.561 8.185 1.00 68.13 106 LEU A CA 1
ATOM 815 C C . LEU A 1 104 ? 19.380 35.543 9.713 1.00 68.60 106 LEU A C 1
ATOM 816 O O . LEU A 1 104 ? 18.428 36.073 10.267 1.00 68.62 106 LEU A O 1
ATOM 821 N N . THR A 1 105 ? 20.387 34.993 10.394 1.00 69.40 107 THR A N 1
ATOM 822 C CA . THR A 1 105 ? 20.411 35.003 11.864 1.00 70.15 107 THR A CA 1
ATOM 823 C C . THR A 1 105 ? 20.729 36.404 12.424 1.00 70.93 107 THR A C 1
ATOM 824 O O . THR A 1 105 ? 20.066 36.887 13.355 1.00 70.51 107 THR A O 1
ATOM 828 N N . ASN A 1 106 ? 21.754 37.043 11.857 1.00 72.06 108 ASN A N 1
ATOM 829 C CA . ASN A 1 106 ? 22.015 38.483 12.064 1.00 72.82 108 ASN A CA 1
ATOM 830 C C . ASN A 1 106 ? 20.731 39.327 11.997 1.00 73.01 108 ASN A C 1
ATOM 831 O O . ASN A 1 106 ? 20.404 40.056 12.925 1.00 72.98 108 ASN A O 1
ATOM 836 N N . LYS A 1 107 ? 20.034 39.220 10.869 1.00 73.70 109 LYS A N 1
ATOM 837 C CA . LYS A 1 107 ? 18.741 39.881 10.636 1.00 74.29 109 LYS A CA 1
ATOM 838 C C . LYS A 1 107 ? 17.722 39.556 11.738 1.00 74.65 109 LYS A C 1
ATOM 839 O O . LYS A 1 107 ? 17.093 40.455 12.296 1.00 74.50 109 LYS A O 1
ATOM 845 N N . ALA A 1 108 ? 17.592 38.269 12.061 1.00 75.11 110 ALA A N 1
ATOM 846 C CA . ALA A 1 108 ? 16.722 37.804 13.146 1.00 75.45 110 ALA A CA 1
ATOM 847 C C . ALA A 1 108 ? 16.945 38.554 14.455 1.00 75.83 110 ALA A C 1
ATOM 848 O O . ALA A 1 108 ? 15.986 38.986 15.096 1.00 75.86 110 ALA A O 1
ATOM 850 N N . ILE A 1 109 ? 18.204 38.701 14.861 1.00 76.59 111 ILE A N 1
ATOM 851 C CA . ILE A 1 109 ? 18.531 39.405 16.115 1.00 77.06 111 ILE A CA 1
ATOM 852 C C . ILE A 1 109 ? 18.653 40.923 15.909 1.00 77.62 111 ILE A C 1
ATOM 853 O O . ILE A 1 109 ? 18.851 41.671 16.869 1.00 77.93 111 ILE A O 1
ATOM 858 N N . GLU A 1 110 ? 18.541 41.377 14.664 1.00 78.09 112 GLU A N 1
ATOM 859 C CA . GLU A 1 110 ? 18.432 42.803 14.393 1.00 78.50 112 GLU A CA 1
ATOM 860 C C . GLU A 1 110 ? 16.974 43.232 14.568 1.00 78.86 112 GLU A C 1
ATOM 861 O O . GLU A 1 110 ? 16.647 44.030 15.456 1.00 78.77 112 GLU A O 1
ATOM 863 N N . ASN A 1 111 ? 16.106 42.662 13.736 1.00 79.13 113 ASN A N 1
ATOM 864 C CA . ASN A 1 111 ? 14.717 43.109 13.614 1.00 79.30 113 ASN A CA 1
ATOM 865 C C . ASN A 1 111 ? 13.786 42.521 14.677 1.00 79.43 113 ASN A C 1
ATOM 866 O O . ASN A 1 111 ? 12.965 43.230 15.265 1.00 79.39 113 ASN A O 1
ATOM 871 N N . TYR A 1 112 ? 13.937 41.225 14.933 1.00 79.61 114 TYR A N 1
ATOM 872 C CA . TYR A 1 112 ? 12.900 40.441 15.593 1.00 79.66 114 TYR A CA 1
ATOM 873 C C . TYR A 1 112 ? 13.232 40.063 17.022 1.00 80.08 114 TYR A C 1
ATOM 874 O O . TYR A 1 112 ? 12.365 40.106 17.894 1.00 80.26 114 TYR A O 1
ATOM 883 N N . LEU A 1 113 ? 14.478 39.676 17.260 1.00 80.70 115 LEU A N 1
ATOM 884 C CA . LEU A 1 113 ? 14.939 39.370 18.606 1.00 81.05 115 LEU A CA 1
ATOM 885 C C . LEU A 1 113 ? 15.882 40.498 19.036 1.00 81.41 115 LEU A C 1
ATOM 886 O O . LEU A 1 113 ? 16.765 40.889 18.270 1.00 81.31 115 LEU A O 1
ATOM 891 N N . VAL A 1 114 ? 15.682 41.005 20.242 1.00 81.54 116 VAL A N 1
ATOM 892 C CA . VAL A 1 114 ? 16.572 41.996 20.808 1.00 81.75 116 VAL A CA 1
ATOM 893 C C . VAL A 1 114 ? 16.773 41.675 22.272 1.00 81.98 116 VAL A C 1
ATOM 894 O O . VAL A 1 114 ? 17.676 42.197 22.916 1.00 82.04 116 VAL A O 1
ATOM 898 N N . GLU A 1 115 ? 15.923 40.799 22.776 1.00 20.00 117 GLU A N 1
ATOM 899 C CA . GLU A 1 115 ? 15.368 40.936 24.117 1.00 20.00 117 GLU A CA 1
ATOM 900 C C . GLU A 1 115 ? 15.833 39.804 25.026 1.00 20.00 117 GLU A C 1
ATOM 901 O O . GLU A 1 115 ? 16.742 39.982 25.822 1.00 82.22 117 GLU A O 1
ATOM 903 N N . LEU A 1 116 ? 15.213 38.643 24.878 1.00 81.89 118 LEU A N 1
ATOM 904 C CA . LEU A 1 116 ? 15.071 37.740 26.006 1.00 81.76 118 LEU A CA 1
ATOM 905 C C . LEU A 1 116 ? 14.610 38.529 27.221 1.00 81.72 118 LEU A C 1
ATOM 906 O O . LEU A 1 116 ? 15.183 38.425 28.303 1.00 81.78 118 LEU A O 1
ATOM 908 N N . LYS A 1 117 ? 13.572 39.328 27.016 1.00 20.00 119 LYS A N 1
ATOM 909 C CA . LYS A 1 117 ? 12.833 39.927 28.120 1.00 20.00 119 LYS A CA 1
ATOM 910 C C . LYS A 1 117 ? 12.377 38.867 29.118 1.00 20.00 119 LYS A C 1
ATOM 911 O O . LYS A 1 117 ? 13.111 37.937 29.417 1.00 80.73 119 LYS A O 1
ATOM 913 N N . GLU A 1 118 ? 11.179 39.058 29.625 1.00 79.70 120 GLU A N 1
ATOM 914 C CA . GLU A 1 118 ? 10.105 38.113 29.425 1.00 79.01 120 GLU A CA 1
ATOM 915 C C . GLU A 1 118 ? 8.803 38.842 29.685 1.00 77.92 120 GLU A C 1
ATOM 916 O O . GLU A 1 118 ? 8.654 40.005 29.326 1.00 78.20 120 GLU A O 1
ATOM 922 N N . PRO A 1 119 ? 7.869 38.170 30.348 1.00 76.38 121 PRO A N 1
ATOM 923 C CA . PRO A 1 119 ? 7.545 36.771 30.063 1.00 74.88 121 PRO A CA 1
ATOM 924 C C . PRO A 1 119 ? 7.764 36.375 28.612 1.00 73.95 121 PRO A C 1
ATOM 925 O O . PRO A 1 119 ? 7.233 37.011 27.707 1.00 74.07 121 PRO A O 1
ATOM 929 N N . LEU A 1 120 ? 8.536 35.318 28.402 1.00 72.31 122 LEU A N 1
ATOM 930 C CA . LEU A 1 120 ? 8.867 34.879 27.054 1.00 71.18 122 LEU A CA 1
ATOM 931 C C . LEU A 1 120 ? 7.699 34.123 26.446 1.00 69.78 122 LEU A C 1
ATOM 932 O O . LEU A 1 120 ? 7.164 33.195 27.050 1.00 69.56 122 LEU A O 1
ATOM 937 N N . THR A 1 121 ? 7.300 34.555 25.255 1.00 68.25 123 THR A N 1
ATOM 938 C CA . THR A 1 121 ? 6.218 33.936 24.521 1.00 67.08 123 THR A CA 1
ATOM 939 C C . THR A 1 121 ? 6.744 32.721 23.764 1.00 65.95 123 THR A C 1
ATOM 940 O O . THR A 1 121 ? 7.947 32.580 23.578 1.00 66.05 123 THR A O 1
ATOM 944 N N . THR A 1 122 ? 5.841 31.844 23.330 1.00 64.65 124 THR A N 1
ATOM 945 C CA . THR A 1 122 ? 6.214 30.688 22.507 1.00 63.42 124 THR A CA 1
ATOM 946 C C . THR A 1 122 ? 6.860 31.136 21.197 1.00 62.27 124 THR A C 1
ATOM 947 O O . THR A 1 122 ? 7.799 30.502 20.729 1.00 61.88 124 THR A O 1
ATOM 949 N N . THR A 1 123 ? 6.349 32.227 20.623 1.00 60.90 125 THR A N 1
ATOM 950 C CA . THR A 1 123 ? 6.911 32.829 19.409 1.00 60.13 125 THR A CA 1
ATOM 951 C C . THR A 1 123 ? 8.375 33.257 19.616 1.00 59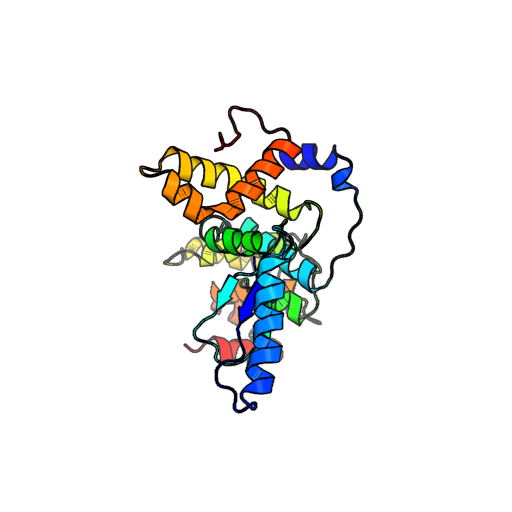.56 125 THR A C 1
ATOM 952 O O . THR A 1 123 ? 9.239 32.961 18.785 1.00 59.84 125 THR A O 1
ATOM 956 N N . ASP A 1 124 ? 8.646 33.955 20.716 1.00 58.44 126 ASP A N 1
ATOM 957 C CA . ASP A 1 124 ? 10.013 34.321 21.073 1.00 57.81 126 ASP A CA 1
ATOM 958 C C . ASP A 1 124 ? 10.889 33.087 21.196 1.00 56.81 126 ASP A C 1
ATOM 959 O O . ASP A 1 124 ? 12.006 33.055 20.692 1.00 57.14 126 ASP A O 1
ATOM 964 N N . LEU A 1 125 ? 10.395 32.088 21.917 1.00 55.40 127 LEU A N 1
ATOM 965 C CA . LEU A 1 125 ? 11.184 30.907 22.196 1.00 54.28 127 LEU A CA 1
ATOM 966 C C . LEU A 1 125 ? 11.471 30.128 20.911 1.00 53.13 127 LEU A C 1
ATOM 967 O O . LEU A 1 125 ? 12.574 29.612 20.740 1.00 52.78 127 LEU A O 1
ATOM 972 N N . ILE A 1 126 ? 10.489 30.048 20.015 1.00 51.97 128 ILE A N 1
ATOM 973 C CA . ILE A 1 126 ? 10.666 29.315 18.755 1.00 51.87 128 ILE A CA 1
ATOM 974 C C . ILE A 1 126 ? 11.688 30.028 17.860 1.00 51.66 128 ILE A C 1
ATOM 975 O O . ILE A 1 126 ? 12.511 29.369 17.241 1.00 51.93 128 ILE A O 1
ATOM 980 N N . LEU A 1 127 ? 11.639 31.362 17.808 1.00 51.55 129 LEU A N 1
ATOM 981 C CA . LEU A 1 127 ? 12.672 32.160 17.119 1.00 51.28 129 LEU A CA 1
ATOM 982 C C . LEU A 1 127 ? 14.057 31.912 17.735 1.00 50.76 129 LEU A C 1
ATOM 983 O O . LEU A 1 127 ? 14.987 31.539 17.025 1.00 50.81 129 LEU A O 1
ATOM 988 N N . PHE A 1 128 ? 14.191 32.079 19.047 1.00 49.79 130 PHE A N 1
ATOM 989 C CA . PHE A 1 128 ? 15.478 31.839 19.698 1.00 49.75 130 PHE A CA 1
ATOM 990 C C . PHE A 1 128 ? 16.028 30.441 19.388 1.00 49.62 130 PHE A C 1
ATOM 991 O O . PHE A 1 128 ? 17.222 30.284 19.077 1.00 49.63 130 PHE A O 1
ATOM 999 N N . ALA A 1 129 ? 15.161 29.433 19.481 1.00 49.01 131 ALA A N 1
ATOM 1000 C CA . ALA A 1 129 ? 15.557 28.046 19.244 1.00 48.90 131 ALA A CA 1
ATOM 1001 C C . ALA A 1 129 ? 16.180 27.880 17.864 1.00 48.47 131 ALA A C 1
ATOM 1002 O O . ALA A 1 129 ? 17.244 27.296 17.743 1.00 48.07 131 ALA A O 1
ATOM 1004 N N . ASN A 1 130 ? 15.498 28.386 16.842 1.00 48.33 132 ASN A N 1
ATOM 1005 C CA . ASN A 1 130 ? 15.950 28.238 15.457 1.00 49.01 13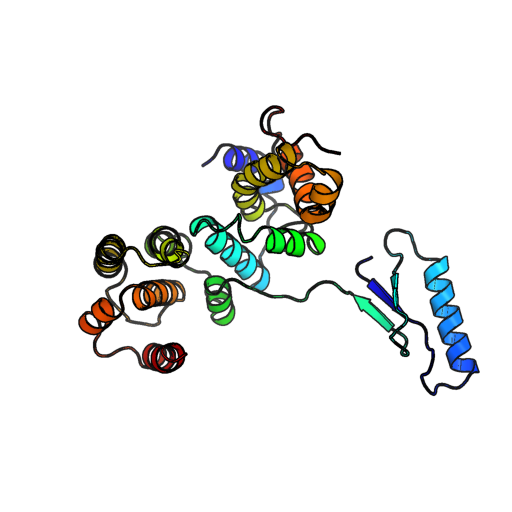2 ASN A CA 1
ATOM 1006 C C . ASN A 1 130 ? 17.288 28.971 15.210 1.00 49.20 132 ASN A C 1
ATOM 1007 O O . ASN A 1 130 ? 18.160 28.461 14.528 1.00 49.52 132 ASN A O 1
ATOM 1012 N N . VAL A 1 131 ? 17.439 30.158 15.791 1.00 49.48 133 VAL A N 1
ATOM 1013 C CA . VAL A 1 131 ? 18.665 30.933 15.643 1.00 49.76 133 VAL A CA 1
ATOM 1014 C C . VAL A 1 131 ? 19.815 30.245 16.374 1.00 49.79 133 VAL A C 1
ATOM 1015 O O . VAL A 1 131 ? 20.931 30.162 15.848 1.00 49.91 133 VAL A O 1
ATOM 1019 N N . TYR A 1 132 ? 19.540 29.741 17.573 1.00 50.19 134 TYR A N 1
ATOM 1020 C CA . TYR A 1 132 ? 20.559 29.059 18.345 1.00 50.37 134 TYR A CA 1
ATOM 1021 C C . TYR A 1 132 ? 21.105 27.859 17.578 1.00 50.53 134 TYR A C 1
ATOM 1022 O O . TYR A 1 132 ? 22.323 27.656 17.506 1.00 50.62 134 TYR A O 1
ATOM 1031 N N . ALA A 1 133 ? 20.208 27.068 17.010 1.00 50.37 135 ALA A N 1
ATOM 1032 C CA . ALA A 1 133 ? 20.605 25.863 16.274 1.00 50.66 135 ALA A CA 1
ATOM 1033 C C . ALA A 1 133 ? 21.477 26.194 15.064 1.00 50.57 135 ALA A C 1
ATOM 1034 O O . ALA A 1 133 ? 22.331 25.405 14.682 1.00 50.34 135 ALA A O 1
ATOM 1036 N N . LEU A 1 134 ? 21.241 27.360 14.475 1.00 51.03 136 LEU A N 1
ATOM 1037 C CA . LEU A 1 134 ? 21.942 27.803 13.272 1.00 51.63 136 LEU A CA 1
ATOM 1038 C C . LEU A 1 134 ? 23.226 28.625 13.561 1.00 51.97 136 LEU A C 1
ATOM 1039 O O . LEU A 1 134 ? 24.163 28.605 12.779 1.00 51.59 136 LEU A O 1
ATOM 1044 N N . ASN A 1 135 ? 23.251 29.348 14.671 1.00 52.78 137 ASN A N 1
ATOM 1045 C CA . ASN A 1 135 ? 24.299 30.323 14.915 1.00 53.52 137 ASN A CA 1
ATOM 1046 C C . ASN A 1 135 ? 24.379 30.738 16.388 1.00 54.10 137 ASN A C 1
ATOM 1047 O O . ASN A 1 135 ? 24.107 31.880 16.737 1.00 54.18 137 ASN A O 1
ATOM 1052 N N . SER A 1 136 ? 24.780 29.799 17.235 1.00 55.08 138 SER A N 1
ATOM 1053 C CA . SER A 1 136 ? 24.821 30.007 18.680 1.00 55.93 138 SER A CA 1
ATOM 1054 C C . SER A 1 136 ? 25.949 30.921 19.179 1.00 57.07 138 SER A C 1
ATOM 1055 O O . SER A 1 136 ? 25.904 31.405 20.318 1.00 57.45 138 SER A O 1
ATOM 1058 N N . SER A 1 137 ? 26.978 31.105 18.361 1.00 57.85 139 SER A N 1
ATOM 1059 C CA . SER A 1 137 ? 28.046 32.030 18.691 1.00 58.91 139 SER A CA 1
ATOM 1060 C C . SER A 1 137 ? 27.520 33.465 18.560 1.00 59.69 139 SER A C 1
ATOM 1061 O O . SER A 1 137 ? 27.808 34.323 19.400 1.00 59.26 139 SER A O 1
ATOM 1064 N N . LEU A 1 138 ? 26.712 33.716 17.532 1.00 60.88 140 LEU A N 1
ATOM 1065 C CA . LEU A 1 138 ? 26.022 34.999 17.428 1.00 61.76 140 LEU A CA 1
ATOM 1066 C C . LEU A 1 138 ? 25.138 35.217 18.662 1.00 62.75 140 LEU A C 1
ATOM 1067 O O . LEU A 1 138 ? 25.009 36.338 19.139 1.00 62.90 140 LEU A O 1
ATOM 1072 N N . VAL A 1 139 ? 24.541 34.148 19.177 1.00 63.92 141 VAL A N 1
ATOM 1073 C CA . VAL A 1 139 ? 23.715 34.240 20.384 1.00 64.95 141 VAL A CA 1
ATOM 1074 C C . VAL A 1 139 ? 24.568 34.527 21.611 1.00 65.81 141 VAL A C 1
ATOM 1075 O O . VAL A 1 139 ? 24.235 35.404 22.388 1.00 66.37 141 VAL A O 1
ATOM 1079 N N . HIS A 1 140 ? 25.648 33.772 21.790 1.00 67.16 142 HIS A N 1
ATOM 1080 C CA . HIS A 1 140 ? 26.586 33.977 22.908 1.00 67.85 142 HIS A CA 1
ATOM 1081 C C . HIS A 1 140 ? 27.039 35.440 23.024 1.00 68.72 142 HIS A C 1
ATOM 1082 O O . HIS A 1 140 ? 27.084 36.008 24.117 1.00 69.03 142 HIS A O 1
ATOM 1089 N N . SER A 1 141 ? 27.383 36.045 21.895 1.00 69.65 143 SER A N 1
ATOM 1090 C CA . SER A 1 141 ? 27.787 37.445 21.882 1.00 70.51 143 SER A CA 1
ATOM 1091 C C . SER A 1 141 ? 26.589 38.378 22.051 1.00 71.19 143 SER A C 1
ATOM 1092 O O . SER A 1 141 ? 26.748 39.495 22.529 1.00 71.47 143 SER A O 1
ATOM 1095 N N . LYS A 1 142 ? 25.403 37.923 21.645 1.00 72.00 144 LYS A N 1
ATOM 1096 C CA . LYS A 1 142 ? 24.176 38.729 21.738 1.00 72.52 144 LYS A CA 1
ATOM 1097 C C . LYS A 1 142 ? 23.621 38.751 23.154 1.00 73.02 144 LYS A C 1
ATOM 1098 O O . LYS A 1 142 ? 23.289 39.816 23.662 1.00 73.14 144 LYS A O 1
ATOM 1100 N N . PHE A 1 143 ? 23.506 37.575 23.773 1.00 73.52 145 PHE A N 1
ATOM 1101 C CA . PHE A 1 143 ? 23.075 37.450 25.169 1.00 73.96 145 PHE A CA 1
ATOM 1102 C C . PHE A 1 143 ? 24.013 36.516 25.920 1.00 74.38 145 PHE A C 1
ATOM 1103 O O . PHE A 1 143 ? 23.784 35.303 25.955 1.00 74.65 145 PHE A O 1
ATOM 1111 N N . PRO A 1 144 ? 25.071 37.070 26.535 1.00 74.94 146 PRO A N 1
ATOM 1112 C CA . PRO A 1 144 ? 26.030 36.213 27.252 1.00 75.10 146 PRO A CA 1
ATOM 1113 C C . PRO A 1 144 ? 25.493 35.623 28.570 1.00 75.43 146 PRO A C 1
ATOM 1114 O O . PRO A 1 144 ? 25.989 34.578 29.004 1.00 75.47 146 PRO A O 1
ATOM 1118 N N . GLU A 1 145 ? 24.507 36.287 29.192 1.00 75.53 147 GLU A N 1
ATOM 1119 C CA . GLU A 1 145 ? 23.803 35.747 30.365 1.00 75.51 147 GLU A CA 1
ATOM 1120 C C . GLU A 1 145 ? 22.325 35.503 29.994 1.00 75.26 147 GLU A C 1
ATOM 1121 O O . GLU A 1 145 ? 21.539 36.447 29.867 1.00 75.35 147 GLU A O 1
ATOM 1127 N N . LEU A 1 146 ? 21.949 34.241 29.809 1.00 74.77 148 LEU A N 1
ATOM 1128 C CA . LEU A 1 146 ? 20.593 33.903 29.340 1.00 74.31 148 LEU A CA 1
ATOM 1129 C C . LEU A 1 146 ? 19.616 33.739 30.504 1.00 73.84 148 LEU A C 1
ATOM 1130 O O . LEU A 1 146 ? 20.015 33.276 31.575 1.00 74.02 148 LEU A O 1
ATOM 1135 N N . PRO A 1 147 ? 18.331 34.112 30.302 1.00 73.18 149 PRO A N 1
ATOM 1136 C CA . PRO A 1 147 ? 17.310 33.706 31.260 1.00 72.76 149 PRO A CA 1
ATOM 1137 C C . PRO A 1 147 ? 17.543 32.261 31.687 1.00 72.33 149 PRO A C 1
ATOM 1138 O O . PRO A 1 147 ? 17.899 31.424 30.854 1.00 72.11 149 PRO A O 1
ATOM 1142 N N . SER A 1 148 ? 17.375 31.975 32.972 1.00 71.79 150 SER A N 1
ATOM 1143 C CA . SER A 1 148 ? 17.821 30.690 33.514 1.00 71.66 150 SER A CA 1
ATOM 1144 C C . SER A 1 148 ? 17.033 29.500 32.953 1.00 71.30 150 SER A C 1
ATOM 1145 O O . SER A 1 148 ? 17.585 28.409 32.808 1.00 71.39 150 SER A O 1
ATOM 1148 N N . LYS A 1 149 ? 15.755 29.713 32.641 1.00 70.91 151 LYS A N 1
ATOM 1149 C CA . LYS A 1 149 ? 14.944 28.679 31.992 1.00 70.51 151 LYS A CA 1
ATOM 1150 C C . LYS A 1 149 ? 15.539 28.290 30.642 1.00 69.77 151 LYS A C 1
ATOM 1151 O O . LYS A 1 149 ? 15.765 27.107 30.380 1.00 70.02 151 LYS A O 1
ATOM 1157 N N . VAL A 1 150 ? 15.793 29.290 29.801 1.00 68.86 152 VAL A N 1
ATOM 1158 C CA . VAL A 1 150 ? 16.455 29.085 28.515 1.00 68.30 152 VAL A CA 1
ATOM 1159 C C . VAL A 1 150 ? 17.839 28.460 28.695 1.00 67.89 152 VAL A C 1
ATOM 1160 O O . VAL A 1 150 ? 18.222 27.559 27.941 1.00 68.00 152 VAL A O 1
ATOM 1164 N N . HIS A 1 151 ? 18.572 28.930 29.706 1.00 67.12 153 HIS A N 1
ATOM 1165 C CA . HIS A 1 151 ? 19.890 28.392 30.044 1.00 66.54 153 HIS A CA 1
ATOM 1166 C C . HIS A 1 151 ? 19.845 26.907 30.402 1.00 65.84 153 HIS A C 1
ATOM 1167 O O . HIS A 1 151 ? 20.703 26.137 29.977 1.00 65.59 153 HIS A O 1
ATOM 1174 N N . ASN A 1 152 ? 18.861 26.505 31.198 1.00 65.18 154 ASN A N 1
ATOM 1175 C CA . ASN A 1 152 ? 18.740 25.092 31.589 1.00 64.67 154 ASN A CA 1
ATOM 1176 C C . ASN A 1 152 ? 18.377 24.210 30.391 1.00 63.84 154 ASN A C 1
ATOM 1177 O O . ASN A 1 152 ? 18.862 23.086 30.273 1.00 64.05 154 ASN A O 1
ATOM 1182 N N . ALA A 1 153 ? 17.522 24.727 29.511 1.00 62.71 155 ALA A N 1
ATOM 1183 C CA . ALA A 1 153 ? 17.131 24.018 28.291 1.00 61.98 155 ALA A CA 1
ATOM 1184 C C . ALA A 1 153 ? 18.340 23.779 27.379 1.00 60.92 155 ALA A C 1
ATOM 1185 O O . ALA A 1 153 ? 18.563 22.664 26.907 1.00 60.20 155 ALA A O 1
ATOM 1187 N N . VAL A 1 154 ? 19.118 24.834 27.154 1.00 60.12 156 VAL A N 1
ATOM 1188 C CA . VAL A 1 154 ? 20.297 24.770 26.294 1.00 60.02 156 VAL A CA 1
ATOM 1189 C C . VAL A 1 154 ? 21.324 23.772 26.819 1.00 59.92 156 VAL A C 1
ATOM 1190 O O . VAL A 1 154 ? 21.827 22.935 26.065 1.00 59.84 156 VAL A O 1
ATOM 1194 N N . ALA A 1 155 ? 21.611 23.857 28.114 1.00 59.85 157 ALA A N 1
ATOM 1195 C CA . ALA A 1 155 ? 22.494 22.912 28.795 1.00 59.84 157 ALA A CA 1
ATOM 1196 C C . ALA A 1 155 ? 22.094 21.459 28.556 1.00 59.66 157 ALA A C 1
ATOM 1197 O O . ALA A 1 155 ? 22.959 20.612 28.369 1.00 59.43 157 ALA A O 1
ATOM 1199 N N . LEU A 1 156 ? 20.793 21.170 28.559 1.00 59.85 158 LEU A N 1
ATOM 1200 C CA . LEU A 1 156 ? 20.312 19.801 28.288 1.00 60.23 158 LEU A CA 1
ATOM 1201 C C . LEU A 1 156 ? 20.412 19.452 26.797 1.00 60.33 158 LEU A C 1
ATOM 1202 O O . LEU A 1 156 ? 20.962 18.411 26.429 1.00 60.33 158 LEU A O 1
ATOM 1207 N N . ALA A 1 157 ? 19.910 20.346 25.948 1.00 60.61 159 ALA A N 1
ATOM 1208 C CA . ALA A 1 157 ? 19.823 20.108 24.504 1.00 61.00 159 ALA A CA 1
ATOM 1209 C C . ALA A 1 157 ? 21.182 19.990 23.771 1.00 61.21 159 ALA A C 1
ATOM 1210 O O . ALA A 1 157 ? 21.266 19.365 22.712 1.00 61.10 159 ALA A O 1
ATOM 1212 N N . LYS A 1 158 ? 22.236 20.583 24.327 1.00 61.93 160 LYS A N 1
ATOM 1213 C CA . LYS A 1 158 ? 23.509 20.710 23.609 1.00 62.75 160 LYS A CA 1
ATOM 1214 C C . LYS A 1 158 ? 24.345 19.428 23.536 1.00 63.02 160 LYS A C 1
ATOM 1215 O O . LYS A 1 158 ? 25.247 19.336 22.695 1.00 62.85 160 LYS A O 1
ATOM 1221 N N . LYS A 1 159 ? 24.071 18.454 24.407 1.00 63.60 161 LYS A N 1
ATOM 1222 C CA . LYS A 1 159 ? 24.778 17.170 24.354 1.00 64.53 161 LYS A CA 1
ATOM 1223 C C . LYS A 1 159 ? 23.980 16.163 23.536 1.00 65.02 161 LYS A C 1
ATOM 1224 O O . LYS A 1 159 ? 22.752 16.109 23.634 1.00 64.95 161 LYS A O 1
ATOM 1230 N N . HIS A 1 160 ? 24.682 15.363 22.740 1.00 65.69 162 HIS A N 1
ATOM 1231 C CA . HIS A 1 160 ? 24.064 14.235 22.055 1.00 66.37 162 HIS A CA 1
ATOM 1232 C C . HIS A 1 160 ? 24.179 13.012 22.958 1.00 67.04 162 HIS A C 1
ATOM 1233 O O . HIS A 1 160 ? 23.186 12.345 23.241 1.00 68.28 162 HIS A O 1
ATOM 1240 N N . MET B 2 1 ? -4.368 36.869 -1.127 1.00 70.73 3 MET B N 1
ATOM 1241 C CA . MET B 2 1 ? -5.343 35.736 -1.136 1.00 70.28 3 MET B CA 1
ATOM 1242 C C . MET B 2 1 ? -5.307 34.937 -2.437 1.00 69.89 3 MET B C 1
ATOM 1243 O O . MET B 2 1 ? -5.678 35.450 -3.504 1.00 70.51 3 MET B O 1
ATOM 1248 N N . SER B 2 2 ? -4.896 33.675 -2.343 1.00 68.70 4 SER B N 1
ATOM 1249 C CA . SER B 2 2 ? -4.808 32.807 -3.516 1.00 67.71 4 SER B CA 1
ATOM 1250 C C . SER B 2 2 ? -6.185 32.564 -4.127 1.00 66.90 4 SER B C 1
ATOM 1251 O O . SER B 2 2 ? -7.202 32.865 -3.513 1.00 66.86 4 SER B O 1
ATOM 1254 N N . ASP B 2 3 ? -6.206 32.014 -5.337 1.00 66.05 5 ASP B N 1
ATOM 1255 C CA . ASP B 2 3 ? -7.460 31.671 -6.016 1.00 65.25 5 ASP B CA 1
ATOM 1256 C C . ASP B 2 3 ? -8.314 30.672 -5.236 1.00 64.27 5 ASP B C 1
ATOM 1257 O O . ASP B 2 3 ? -9.536 30.788 -5.244 1.00 64.21 5 ASP B O 1
ATOM 1262 N N . LEU B 2 4 ? -7.685 29.689 -4.588 1.00 62.79 6 LEU B N 1
ATOM 1263 C CA . LEU B 2 4 ? -8.436 28.668 -3.840 1.00 61.78 6 LEU B CA 1
ATOM 1264 C C . LEU B 2 4 ? -9.024 29.216 -2.539 1.00 60.42 6 LEU B C 1
ATOM 1265 O O . LEU B 2 4 ? -10.153 28.895 -2.185 1.00 60.38 6 LEU B O 1
ATOM 1270 N N . VAL B 2 5 ? -8.248 30.021 -1.827 1.00 59.18 7 VAL B N 1
ATOM 1271 C CA . VAL B 2 5 ? -8.714 30.661 -0.607 1.00 58.55 7 VAL B CA 1
ATOM 1272 C C . VAL B 2 5 ? -9.891 31.605 -0.908 1.00 58.32 7 VAL B C 1
ATOM 1273 O O . VAL B 2 5 ? -10.925 31.577 -0.224 1.00 57.91 7 VAL B O 1
ATOM 1277 N N . THR B 2 6 ? -9.730 32.412 -1.955 1.00 57.63 8 THR B N 1
ATOM 1278 C CA . THR B 2 6 ? -10.781 33.296 -2.437 1.00 56.98 8 THR B CA 1
ATOM 1279 C C . THR B 2 6 ? -12.047 32.512 -2.785 1.00 56.36 8 THR B C 1
ATOM 1280 O O . THR B 2 6 ? -13.147 32.912 -2.426 1.00 55.73 8 THR B O 1
ATOM 1284 N N . LYS B 2 7 ? -11.891 31.388 -3.471 1.00 55.70 9 LYS B N 1
ATOM 1285 C CA . LYS B 2 7 ? -13.035 30.532 -3.778 1.00 55.09 9 LYS B CA 1
ATOM 1286 C C . LYS B 2 7 ? -13.699 29.966 -2.498 1.00 54.55 9 LYS B C 1
ATOM 1287 O O . LYS B 2 7 ? -14.934 29.906 -2.401 1.00 54.40 9 LYS B O 1
ATOM 1293 N N . PHE B 2 8 ? -12.874 29.535 -1.539 1.00 53.09 10 PHE B N 1
ATOM 1294 C CA . PHE B 2 8 ? -13.367 28.909 -0.314 1.00 52.76 10 PHE B CA 1
ATOM 1295 C C . PHE B 2 8 ? -14.252 29.893 0.455 1.00 51.96 10 PHE B C 1
ATOM 1296 O O . PHE B 2 8 ? -15.371 29.572 0.837 1.00 50.95 10 PHE B O 1
ATOM 1304 N N . GLU B 2 9 ? -13.746 31.100 0.642 1.00 52.02 11 GLU B N 1
ATOM 1305 C CA . GLU B 2 9 ? -14.488 32.144 1.318 1.00 53.33 11 GLU B CA 1
ATOM 1306 C C . GLU B 2 9 ? -15.741 32.649 0.568 1.00 52.46 11 GLU B C 1
ATOM 1307 O O . GLU B 2 9 ? -16.495 33.417 1.130 1.00 52.59 11 GLU B O 1
ATOM 1313 N N . SER B 2 10 ? -15.960 32.221 -0.678 1.00 52.12 12 SER B N 1
ATOM 1314 C CA . SER B 2 10 ? -17.185 32.544 -1.422 1.00 51.83 12 SER B CA 1
ATOM 1315 C C . SER B 2 10 ? -18.329 31.579 -1.082 1.00 51.63 12 SER B C 1
ATOM 1316 O O . SER B 2 10 ? -19.486 31.834 -1.432 1.00 51.20 12 SER B O 1
ATOM 1319 N N . LEU B 2 11 ? -17.988 30.467 -0.424 1.00 51.13 13 LEU B N 1
ATOM 1320 C CA . LEU B 2 11 ? -18.950 29.440 -0.021 1.00 50.95 13 LEU B CA 1
ATOM 1321 C C . LEU B 2 11 ? -19.387 29.670 1.427 1.00 50.38 13 LEU B C 1
ATOM 1322 O O . LEU B 2 11 ? -18.575 30.113 2.225 1.00 49.72 13 LEU B O 1
ATOM 1327 N N . ILE B 2 12 ? -20.647 29.391 1.791 1.00 50.15 14 ILE B N 1
ATOM 1328 C CA . ILE B 2 12 ? -21.034 29.601 3.208 1.00 50.26 14 ILE B CA 1
ATOM 1329 C C . ILE B 2 12 ? -20.422 28.607 4.174 1.00 49.20 14 ILE B C 1
ATOM 1330 O O . ILE B 2 12 ? -20.474 28.841 5.373 1.00 48.07 14 ILE B O 1
ATOM 1335 N N . ILE B 2 13 ? -19.895 27.496 3.677 1.00 49.15 15 ILE B N 1
ATOM 1336 C CA . ILE B 2 13 ? -19.242 26.535 4.560 1.00 49.59 15 ILE B CA 1
ATOM 1337 C C . ILE B 2 13 ? -18.053 27.191 5.240 1.00 49.33 15 ILE B C 1
ATOM 1338 O O . ILE B 2 13 ? -17.762 26.891 6.402 1.00 49.26 15 ILE B O 1
ATOM 1343 N N . SER B 2 14 ? -17.418 28.143 4.557 1.00 49.01 16 SER B N 1
ATOM 1344 C CA . SER B 2 14 ? -16.331 28.916 5.176 1.00 49.36 16 SER B CA 1
ATOM 1345 C C . SER B 2 14 ? -16.787 29.777 6.368 1.00 49.24 16 SER B C 1
ATOM 1346 O O . SER B 2 14 ? -15.965 30.230 7.153 1.00 48.80 16 SER B O 1
ATOM 1349 N N . LYS B 2 15 ? -18.102 29.958 6.506 1.00 49.60 17 LYS B N 1
ATOM 1350 C CA . LYS B 2 15 ? -18.723 30.803 7.531 1.00 49.88 17 LYS B CA 1
ATOM 1351 C C . LYS B 2 15 ? -19.217 30.017 8.751 1.00 49.81 17 LYS B C 1
ATOM 1352 O O . LYS B 2 15 ? -19.618 30.603 9.750 1.00 49.95 17 LYS B O 1
ATOM 1358 N N . TYR B 2 16 ? -19.193 28.694 8.664 1.00 49.83 18 TYR B N 1
ATOM 1359 C CA . TYR B 2 16 ? -19.596 27.856 9.766 1.00 49.91 18 TYR B CA 1
ATOM 1360 C C . TYR B 2 16 ? -18.695 28.145 10.964 1.00 50.48 18 TYR B C 1
ATOM 1361 O O . TYR B 2 16 ? -17.503 27.887 10.905 1.00 51.21 18 TYR B O 1
ATOM 1370 N N . PRO B 2 17 ? -19.258 28.673 12.069 1.00 51.02 19 PRO B N 1
ATOM 1371 C CA . PRO B 2 17 ? -18.387 28.918 13.229 1.00 50.61 19 PRO B CA 1
ATOM 1372 C C . PRO B 2 17 ? -17.924 27.628 13.891 1.00 50.47 19 PRO B C 1
ATOM 1373 O O . PRO B 2 17 ? -18.662 26.649 13.929 1.00 50.15 19 PRO B O 1
ATOM 1377 N N . VAL B 2 18 ? -16.691 27.641 14.382 1.00 50.40 20 VAL B N 1
ATOM 1378 C CA . VAL B 2 18 ? -16.128 26.510 15.110 1.00 50.49 20 VAL B CA 1
ATOM 1379 C C . VAL B 2 18 ? -15.173 27.085 16.158 1.00 50.42 20 VAL B C 1
ATOM 1380 O O . VAL B 2 18 ? -14.351 27.943 15.840 1.00 51.31 20 VAL B O 1
ATOM 1384 N N . SER B 2 19 ? -15.327 26.653 17.407 1.00 49.68 21 SER B N 1
ATOM 1385 C CA . SER B 2 19 ? -14.454 27.068 18.499 1.00 48.81 21 SER B CA 1
ATOM 1386 C C . SER B 2 19 ? -13.467 25.941 18.751 1.00 48.32 21 SER B C 1
ATOM 1387 O O . SER B 2 19 ? -13.832 24.897 19.291 1.00 48.35 21 SER B O 1
ATOM 1390 N N . PHE B 2 20 ? -12.217 26.150 18.355 1.00 47.42 22 PHE B N 1
ATOM 1391 C CA . PHE B 2 20 ? -11.192 25.114 18.463 1.00 47.08 22 PHE B CA 1
ATOM 1392 C C . PHE B 2 20 ? -10.869 24.759 19.908 1.00 46.52 22 PHE B C 1
ATOM 1393 O O . PHE B 2 20 ? -10.695 25.648 20.720 1.00 46.24 22 PHE B O 1
ATOM 1401 N N . THR B 2 21 ? -10.755 23.467 20.213 1.00 46.65 23 THR B N 1
ATOM 1402 C CA . THR B 2 21 ? -10.052 23.029 21.414 1.00 47.09 23 THR B CA 1
ATOM 1403 C C . THR B 2 21 ? -8.574 23.437 21.340 1.00 47.43 23 THR B C 1
ATOM 1404 O O . THR B 2 21 ? -8.105 23.953 20.320 1.00 47.70 23 THR B O 1
ATOM 1408 N N . LYS B 2 22 ? -7.844 23.254 22.433 1.00 48.00 24 LYS B N 1
ATOM 1409 C CA . LYS B 2 22 ? -6.416 23.499 22.411 1.00 48.35 24 LYS B CA 1
ATOM 1410 C C . LYS B 2 22 ? -5.697 22.407 21.614 1.00 47.90 24 LYS B C 1
ATOM 1411 O O . LYS B 2 22 ? -4.641 22.662 21.054 1.00 47.55 24 LYS B O 1
ATOM 1417 N N . GLU B 2 23 ? -6.302 21.223 21.517 1.00 47.75 25 GLU B N 1
ATOM 1418 C CA . GLU B 2 23 ? -5.778 20.152 20.668 1.00 47.67 25 GLU B CA 1
ATOM 1419 C C . GLU B 2 23 ? -5.863 20.574 19.199 1.00 47.52 25 GLU B C 1
ATOM 1420 O O . GLU B 2 23 ? -4.871 20.512 18.476 1.00 47.00 25 GLU B O 1
ATOM 1426 N N . GLN B 2 24 ? -7.039 21.012 18.773 1.00 46.83 26 GLN B N 1
ATOM 1427 C CA . GLN B 2 24 ? -7.227 21.484 17.396 1.00 46.83 26 GLN B CA 1
ATOM 1428 C C . GLN B 2 24 ? -6.386 22.713 17.093 1.00 46.70 26 GLN B C 1
ATOM 1429 O O . GLN B 2 24 ? -5.876 22.851 16.002 1.00 47.09 26 GLN B O 1
ATOM 1435 N N . SER B 2 25 ? -6.240 23.606 18.057 1.00 46.60 27 SER B N 1
ATOM 1436 C CA . SER B 2 25 ? -5.370 24.748 17.865 1.00 46.95 27 SER B CA 1
ATOM 1437 C C . SER B 2 25 ? -3.938 24.274 17.560 1.00 46.85 27 SER B C 1
ATOM 1438 O O . SER B 2 25 ? -3.259 24.864 16.713 1.00 47.13 27 SER B O 1
ATOM 1441 N N . ALA B 2 26 ? -3.494 23.217 18.237 1.00 46.14 28 ALA B N 1
ATOM 1442 C CA . ALA B 2 26 ? -2.140 22.676 18.030 1.00 45.94 28 ALA B CA 1
ATOM 1443 C C . ALA B 2 26 ? -1.995 21.999 16.666 1.00 45.61 28 ALA B C 1
ATOM 1444 O O . ALA B 2 26 ? -0.931 22.083 16.039 1.00 45.06 28 ALA B O 1
ATOM 1446 N N . GLN B 2 27 ? -3.045 21.307 16.231 1.00 45.20 29 GLN B N 1
ATOM 1447 C CA . GLN B 2 27 ? -3.058 20.656 14.927 1.00 45.54 29 GLN B CA 1
ATOM 1448 C C . GLN B 2 27 ? -2.929 21.680 13.807 1.00 45.33 29 GLN B C 1
ATOM 1449 O O . GLN B 2 27 ? -2.202 21.451 12.846 1.00 45.36 29 GLN B O 1
ATOM 1455 N N . ALA B 2 28 ? -3.611 22.811 13.959 1.00 44.98 30 ALA B N 1
ATOM 1456 C CA . ALA B 2 28 ? -3.521 23.902 13.000 1.00 45.23 30 ALA B CA 1
ATOM 1457 C C . ALA B 2 28 ? -2.126 24.540 12.997 1.00 45.12 30 ALA B C 1
ATOM 1458 O O . ALA B 2 28 ? -1.600 24.855 11.938 1.00 45.32 30 ALA B O 1
ATOM 1460 N N . ALA B 2 29 ? -1.558 24.757 14.178 1.00 44.85 31 ALA B N 1
ATOM 1461 C CA . ALA B 2 29 ? -0.192 25.294 14.325 1.00 45.14 31 ALA B CA 1
ATOM 1462 C C . ALA B 2 29 ? 0.860 24.359 13.699 1.00 45.31 31 ALA B C 1
ATOM 1463 O O . ALA B 2 29 ? 1.819 24.808 13.074 1.00 46.08 31 ALA B O 1
ATOM 1465 N N . GLN B 2 30 ? 0.666 23.062 13.886 1.00 44.97 32 GLN B N 1
ATOM 1466 C CA . GLN B 2 30 ? 1.536 22.032 13.337 1.00 45.15 32 GLN B CA 1
ATOM 1467 C C . GLN B 2 30 ? 1.571 22.007 11.805 1.00 45.24 32 GLN B C 1
ATOM 1468 O O . GLN B 2 30 ? 2.639 21.876 11.208 1.00 44.47 32 GLN B O 1
ATOM 1474 N N . TRP B 2 31 ? 0.413 22.102 11.158 1.00 45.58 33 TRP B N 1
ATOM 1475 C CA . TRP B 2 31 ? 0.402 22.146 9.695 1.00 46.08 33 TRP B CA 1
ATOM 1476 C C . TRP B 2 31 ? 0.861 23.496 9.137 1.00 46.32 33 TRP B C 1
ATOM 1477 O O . TRP B 2 31 ? 1.436 23.552 8.062 1.00 46.33 33 TRP B O 1
ATOM 1488 N N . GLU B 2 32 ? 0.656 24.576 9.873 1.00 47.37 34 GLU B N 1
ATOM 1489 C CA . GLU B 2 32 ? 1.224 25.877 9.482 1.00 48.05 34 GLU B CA 1
AT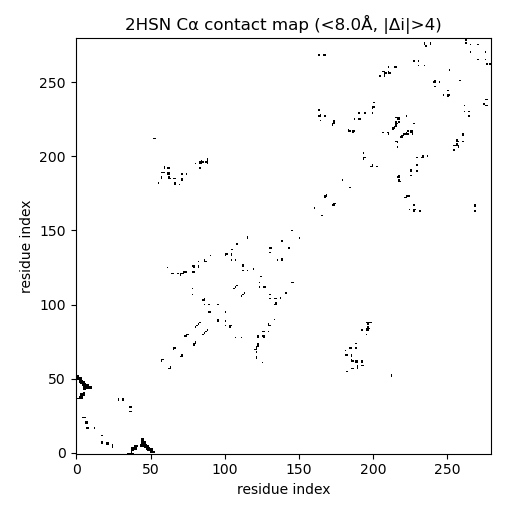OM 1490 C C . GLU B 2 32 ? 2.773 25.812 9.416 1.00 48.58 34 GLU B C 1
ATOM 1491 O O . GLU B 2 32 ? 3.394 26.220 8.424 1.00 47.85 34 GLU B O 1
ATOM 1497 N N . SER B 2 33 ? 3.374 25.300 10.489 1.00 48.69 35 SER B N 1
ATOM 1498 C CA . SER B 2 33 ? 4.815 25.059 10.562 1.00 48.66 35 SER B CA 1
ATOM 1499 C C . SER B 2 33 ? 5.320 24.113 9.458 1.00 48.92 35 SER B C 1
ATOM 1500 O O . SER B 2 33 ? 6.381 24.339 8.895 1.00 49.38 35 SER B O 1
ATOM 1503 N N . VAL B 2 34 ? 4.579 23.065 9.141 1.00 48.89 36 VAL B N 1
ATOM 1504 C CA . VAL B 2 34 ? 4.971 22.163 8.048 1.00 49.42 36 VAL B CA 1
ATOM 1505 C C . VAL B 2 34 ? 4.888 22.875 6.686 1.00 50.12 36 VAL B C 1
ATOM 1506 O O . VAL B 2 34 ? 5.775 22.735 5.859 1.00 50.15 36 VAL B O 1
ATOM 1510 N N . LEU B 2 35 ? 3.822 23.644 6.476 1.00 50.77 37 LEU B N 1
ATOM 1511 C CA . LEU B 2 35 ? 3.623 24.410 5.256 1.00 50.97 37 LEU B CA 1
ATOM 1512 C C . LEU B 2 35 ? 4.694 25.473 5.037 1.00 51.40 37 LEU B C 1
ATOM 1513 O O . LEU B 2 35 ? 5.345 25.504 4.000 1.00 51.78 37 LEU B O 1
ATOM 1518 N N . LYS B 2 36 ? 4.836 26.372 5.997 1.00 51.36 38 LYS B N 1
ATOM 1519 C CA . LYS B 2 36 ? 5.726 27.491 5.837 1.00 51.61 38 LYS B CA 1
ATOM 1520 C C . LYS B 2 36 ? 7.202 27.060 5.778 1.00 51.70 38 LYS B C 1
ATOM 1521 O O . LYS B 2 36 ? 8.010 27.741 5.150 1.00 51.93 38 LYS B O 1
ATOM 1527 N N . SER B 2 37 ? 7.551 25.935 6.402 1.00 51.16 39 SER B N 1
ATOM 1528 C CA . SER B 2 37 ? 8.937 25.445 6.339 1.00 50.67 39 SER B CA 1
ATOM 1529 C C . SER B 2 37 ? 9.238 24.694 5.035 1.00 50.40 39 SER B C 1
ATOM 1530 O O . SER B 2 37 ? 10.393 24.361 4.763 1.00 50.21 39 SER B O 1
ATOM 1533 N N . GLY B 2 38 ? 8.200 24.428 4.240 1.00 49.99 40 GLY B N 1
ATOM 1534 C CA . GLY B 2 38 ? 8.351 23.793 2.939 1.00 49.41 40 GLY B CA 1
ATOM 1535 C C . GLY B 2 38 ? 8.435 22.289 2.995 1.00 49.40 40 GLY B C 1
ATOM 1536 O O . GLY B 2 38 ? 8.953 21.674 2.070 1.00 49.41 40 GLY B O 1
ATOM 1537 N N . GLN B 2 39 ? 7.901 21.673 4.053 1.00 49.16 41 GLN B N 1
ATOM 1538 C CA . GLN B 2 39 ? 8.081 20.239 4.255 1.00 48.79 41 GLN B CA 1
ATOM 1539 C C . GLN B 2 39 ? 6.828 19.380 4.049 1.00 48.56 41 GLN B C 1
ATOM 1540 O O . GLN B 2 39 ? 6.768 18.230 4.510 1.00 47.52 41 GLN B O 1
ATOM 1546 N N . ILE B 2 40 ? 5.841 19.883 3.314 1.00 48.77 42 ILE B N 1
ATOM 1547 C CA . ILE B 2 40 ? 4.636 19.087 3.078 1.00 48.75 42 ILE B CA 1
ATOM 1548 C C . ILE B 2 40 ? 4.990 17.728 2.474 1.00 48.86 42 ILE B C 1
ATOM 1549 O O . ILE B 2 40 ? 4.499 16.695 2.924 1.00 48.27 42 ILE B O 1
ATOM 1554 N N . GLN B 2 41 ? 5.886 17.719 1.495 1.00 49.84 43 GLN B N 1
ATOM 1555 C CA . GLN B 2 41 ? 6.209 16.495 0.733 1.00 49.75 43 GLN B CA 1
ATOM 1556 C C . GLN B 2 41 ? 6.795 15.364 1.600 1.00 49.57 43 GLN B C 1
ATOM 1557 O O . GLN B 2 41 ? 6.359 14.210 1.497 1.00 49.35 43 GLN B O 1
ATOM 1563 N N . PRO B 2 42 ? 7.821 15.657 2.414 1.00 49.48 44 PRO B N 1
ATOM 1564 C CA . PRO B 2 42 ? 8.213 14.607 3.363 1.00 50.07 44 PRO B CA 1
ATOM 1565 C C . PRO B 2 42 ? 7.157 14.187 4.421 1.00 50.50 44 PRO B C 1
ATOM 1566 O O . PRO B 2 42 ? 7.353 13.179 5.110 1.00 50.72 44 PRO B O 1
ATOM 1570 N N . HIS B 2 43 ? 6.062 14.939 4.547 1.00 50.80 45 HIS B N 1
ATOM 1571 C CA . HIS B 2 43 ? 5.058 14.703 5.593 1.00 50.68 45 HIS B CA 1
ATOM 1572 C C . HIS B 2 43 ? 3.741 14.178 5.033 1.00 50.84 45 HIS B C 1
ATOM 1573 O O . HIS B 2 43 ? 2.716 14.221 5.707 1.00 51.18 45 HIS B O 1
ATOM 1580 N N . LEU B 2 44 ? 3.789 13.654 3.813 1.00 50.60 46 LEU B N 1
ATOM 1581 C CA . LEU B 2 44 ? 2.626 13.077 3.146 1.00 50.63 46 LEU B CA 1
ATOM 1582 C C . LEU B 2 44 ? 2.083 11.812 3.824 1.00 50.59 46 LEU B C 1
ATOM 1583 O O . LEU B 2 44 ? 0.867 11.584 3.861 1.00 49.30 46 LEU B O 1
ATOM 1588 N N . ASP B 2 45 ? 2.974 10.972 4.347 1.00 50.80 47 ASP B N 1
ATOM 1589 C CA . ASP B 2 45 ? 2.520 9.759 5.030 1.00 51.15 47 ASP B CA 1
ATOM 1590 C C . ASP B 2 45 ? 1.879 10.094 6.395 1.00 50.46 47 ASP B C 1
ATOM 1591 O O . ASP B 2 45 ? 0.978 9.402 6.877 1.00 49.83 47 ASP B O 1
ATOM 1596 N N . GLN B 2 46 ? 2.331 11.191 6.973 1.00 49.44 48 GLN B N 1
ATOM 1597 C CA . GLN B 2 46 ? 1.751 11.738 8.179 1.00 49.37 48 GLN B CA 1
ATOM 1598 C C . GLN B 2 46 ? 0.359 12.352 7.897 1.00 48.28 48 GLN B C 1
ATOM 1599 O O . GLN B 2 46 ? -0.588 12.154 8.662 1.00 47.52 48 GLN B O 1
ATOM 1605 N N . LEU B 2 47 ? 0.240 13.064 6.777 1.00 47.11 49 LEU B N 1
ATOM 1606 C CA . LEU B 2 47 ? -1.047 13.594 6.312 1.00 46.81 49 LEU B CA 1
ATOM 1607 C C . LEU B 2 47 ? -2.028 12.469 6.023 1.00 45.93 49 LEU B C 1
ATOM 1608 O O . LEU B 2 47 ? -3.169 12.521 6.451 1.00 46.09 49 LEU B O 1
ATOM 1613 N N . ASN B 2 48 ? -1.581 11.467 5.275 1.00 45.33 50 ASN B N 1
ATOM 1614 C CA . ASN B 2 48 ? -2.364 10.256 5.038 1.00 45.34 50 ASN B CA 1
ATOM 1615 C C . ASN B 2 48 ? -2.854 9.546 6.318 1.00 45.31 50 ASN B C 1
ATOM 1616 O O . ASN B 2 48 ? -3.979 9.043 6.354 1.00 44.82 50 ASN B O 1
ATOM 1621 N N . LEU B 2 49 ? -2.013 9.502 7.356 1.00 45.34 51 LEU B N 1
ATOM 1622 C CA . LEU B 2 49 ? -2.379 8.858 8.615 1.00 45.24 51 LEU B CA 1
ATOM 1623 C C . LEU B 2 49 ? -3.423 9.715 9.359 1.00 45.31 51 LEU B C 1
ATOM 1624 O O . LEU B 2 49 ? -4.463 9.205 9.763 1.00 45.92 51 LEU B O 1
ATOM 1629 N N . VAL B 2 50 ? -3.185 11.015 9.494 1.00 45.12 52 VAL B N 1
ATOM 1630 C CA . VAL B 2 50 ? -4.181 11.911 10.087 1.00 44.45 52 VAL B CA 1
ATOM 1631 C C . VAL B 2 50 ? -5.534 11.712 9.419 1.00 44.62 52 VAL B C 1
ATOM 1632 O O . VAL B 2 50 ? -6.550 11.545 10.103 1.00 44.32 52 VAL B O 1
ATOM 1636 N N . LEU B 2 51 ? -5.544 11.696 8.085 1.00 44.15 53 LEU B N 1
ATOM 1637 C CA . LEU B 2 51 ? -6.796 11.601 7.336 1.00 44.34 53 LEU B CA 1
ATOM 1638 C C . LEU B 2 51 ? -7.405 10.206 7.344 1.00 44.64 53 LEU B C 1
ATOM 1639 O O . LEU B 2 51 ? -8.547 10.048 6.980 1.00 44.62 53 LEU B O 1
ATOM 1644 N N . ARG B 2 52 ? -6.668 9.192 7.776 1.00 45.85 54 ARG B N 1
ATOM 1645 C CA . ARG B 2 52 ? -7.269 7.871 7.991 1.00 46.02 54 ARG B CA 1
ATOM 1646 C C . ARG B 2 52 ? -8.359 7.934 9.059 1.00 46.05 54 ARG B C 1
ATOM 1647 O O . ARG B 2 52 ? -9.399 7.307 8.917 1.00 45.45 54 ARG B O 1
ATOM 1655 N N . ASP B 2 53 ? -8.087 8.695 10.119 1.00 46.60 55 ASP B N 1
ATOM 1656 C CA . ASP B 2 53 ? -8.893 8.735 11.344 1.00 46.48 55 ASP B CA 1
ATOM 1657 C C . ASP B 2 53 ? -9.714 10.012 11.501 1.00 47.03 55 ASP B C 1
ATOM 1658 O O . ASP B 2 53 ? -10.555 10.085 12.388 1.00 47.47 55 ASP B O 1
ATOM 1663 N N . ASN B 2 54 ? -9.421 11.028 10.680 1.00 46.72 56 ASN B N 1
ATOM 1664 C CA . ASN B 2 54 ? -10.145 12.290 10.675 1.00 46.01 56 ASN B CA 1
ATOM 1665 C C . ASN B 2 54 ? -10.603 12.620 9.264 1.00 46.00 56 ASN B C 1
ATOM 1666 O O . ASN B 2 54 ? -9.827 12.468 8.310 1.00 45.43 56 ASN B O 1
ATOM 1671 N N . THR B 2 55 ? -11.854 13.070 9.150 1.00 45.35 57 THR B N 1
ATOM 1672 C CA . THR B 2 55 ? -12.420 13.509 7.889 1.00 45.47 57 THR B CA 1
ATOM 1673 C C . THR B 2 55 ? -11.671 14.724 7.363 1.00 44.80 57 THR B C 1
ATOM 1674 O O . THR B 2 55 ? -11.383 14.781 6.182 1.00 44.54 57 THR B O 1
ATOM 1678 N N . PHE B 2 56 ? -11.354 15.680 8.235 1.00 44.51 58 PHE B N 1
ATOM 1679 C CA . PHE B 2 56 ? -10.540 16.854 7.874 1.00 44.69 58 PHE B CA 1
ATOM 1680 C C . PHE B 2 56 ? -9.313 17.040 8.786 1.00 45.32 58 PHE B C 1
ATOM 1681 O O . PHE B 2 56 ? -9.226 16.444 9.865 1.00 45.68 58 PHE B O 1
ATOM 1689 N N . ILE B 2 57 ? -8.375 17.880 8.356 1.00 44.66 59 ILE B N 1
ATOM 1690 C CA . ILE B 2 57 ? -7.066 17.926 8.988 1.00 44.75 59 ILE B CA 1
ATOM 1691 C C . ILE B 2 57 ? -7.140 18.265 10.494 1.00 44.79 59 ILE B C 1
ATOM 1692 O O . ILE B 2 57 ? -6.499 17.576 11.298 1.00 44.83 59 ILE B O 1
ATOM 1697 N N . VAL B 2 58 ? -7.930 19.281 10.872 1.00 44.74 60 VAL B N 1
ATOM 1698 C CA . VAL B 2 58 ? -8.026 19.730 12.283 1.00 44.73 60 VAL B CA 1
ATOM 1699 C C . VAL B 2 58 ? -9.192 19.078 13.072 1.00 45.41 60 VAL B C 1
ATOM 1700 O O . VAL B 2 58 ? -9.773 19.695 13.986 1.00 45.42 60 VAL B O 1
ATOM 1704 N N . SER B 2 59 ? -9.535 17.833 12.727 1.00 45.78 61 SER B N 1
ATOM 1705 C CA . SER B 2 59 ? -10.472 17.025 13.504 1.00 46.17 61 SER B CA 1
ATOM 1706 C C . SER B 2 59 ? -11.872 17.674 13.565 1.00 47.06 61 SER B C 1
ATOM 1707 O O . SER B 2 59 ? -12.487 17.794 14.633 1.00 46.77 61 SER B O 1
ATOM 1710 N N . THR B 2 60 ? -12.339 18.124 12.403 1.00 47.36 62 THR B N 1
ATOM 1711 C CA . THR B 2 60 ? -13.593 18.848 12.271 1.00 47.73 62 THR B CA 1
ATOM 1712 C C . THR B 2 60 ? -14.511 18.112 11.300 1.00 48.07 62 THR B C 1
ATOM 1713 O O . THR B 2 60 ? -14.068 17.295 10.486 1.00 48.77 62 THR B O 1
ATOM 1717 N N . LEU B 2 61 ? -15.791 18.442 11.371 1.00 48.28 63 LEU B N 1
ATOM 1718 C CA . LEU B 2 61 ? -16.803 17.873 10.495 1.00 48.02 63 LEU B CA 1
ATOM 1719 C C . LEU B 2 61 ? -16.802 18.641 9.165 1.00 47.53 63 LEU B C 1
ATOM 1720 O O . LEU B 2 61 ? -17.253 18.139 8.143 1.00 47.55 63 LEU B O 1
ATOM 1725 N N . TYR B 2 62 ? -16.282 19.858 9.193 1.00 47.38 64 TYR B N 1
ATOM 1726 C CA . TYR B 2 62 ? -16.299 20.767 8.038 1.00 47.65 64 TYR B CA 1
ATOM 1727 C C . TYR B 2 62 ? -14.873 21.165 7.656 1.00 47.11 64 TYR B C 1
ATOM 1728 O O . TYR B 2 62 ? -14.005 21.249 8.526 1.00 46.44 64 TYR B O 1
ATOM 1737 N N . PRO B 2 63 ? -14.614 21.387 6.353 1.00 46.67 65 PRO B N 1
ATOM 1738 C CA . PRO B 2 63 ? -13.283 21.853 5.978 1.00 46.60 65 PRO B CA 1
ATOM 1739 C C . PRO B 2 63 ? -13.017 23.184 6.603 1.00 46.71 65 PRO B C 1
ATOM 1740 O O . PRO B 2 63 ? -13.927 24.002 6.659 1.00 47.65 65 PRO B O 1
ATOM 1744 N N . THR B 2 64 ? -11.794 23.396 7.075 1.00 46.80 66 THR B N 1
ATOM 1745 C CA . THR B 2 64 ? -11.33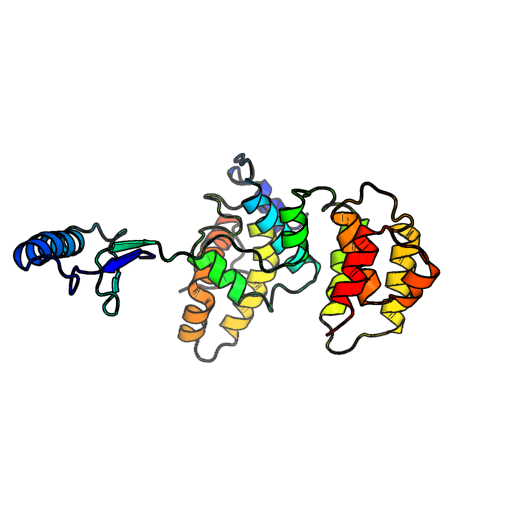6 24.683 7.562 1.00 47.18 66 THR B CA 1
ATOM 1746 C C . THR B 2 64 ? -10.243 25.238 6.641 1.00 47.25 66 THR B C 1
ATOM 1747 O O . THR B 2 64 ? -9.856 24.610 5.648 1.00 47.68 66 THR B O 1
ATOM 1751 N N . SER B 2 65 ? -9.756 26.427 6.966 1.00 47.66 67 SER B N 1
ATOM 1752 C CA . SER B 2 65 ? -8.726 27.078 6.163 1.00 48.04 67 SER B CA 1
ATOM 1753 C C . SER B 2 65 ? -7.410 26.283 6.142 1.00 47.72 67 SER B C 1
ATOM 1754 O O . SER B 2 65 ? -6.720 26.296 5.119 1.00 47.65 67 SER B O 1
ATOM 1757 N N . THR B 2 66 ? -7.088 25.555 7.221 1.00 46.48 68 THR B N 1
ATOM 1758 C CA . THR B 2 66 ? -5.955 24.625 7.185 1.00 45.84 68 THR B CA 1
ATOM 1759 C C . THR B 2 66 ? -6.088 23.614 6.030 1.00 45.60 68 THR B C 1
ATOM 1760 O O . THR B 2 66 ? -5.113 23.354 5.313 1.00 44.71 68 THR B O 1
ATOM 1764 N N . ASP B 2 67 ? -7.283 23.053 5.842 1.00 44.80 69 ASP B N 1
ATOM 1765 C CA . ASP B 2 67 ? -7.506 22.100 4.755 1.00 45.07 69 ASP B CA 1
ATOM 1766 C C . ASP B 2 67 ? -7.216 22.714 3.387 1.00 44.58 69 ASP B C 1
ATOM 1767 O O . ASP B 2 67 ? -6.639 22.053 2.522 1.00 43.90 69 ASP B O 1
ATOM 1772 N N . VAL B 2 68 ? -7.646 23.959 3.190 1.00 45.26 70 VAL B N 1
ATOM 1773 C CA . VAL B 2 68 ? -7.462 24.654 1.908 1.00 45.74 70 VAL B CA 1
ATOM 1774 C C . VAL B 2 68 ? -5.978 24.987 1.677 1.00 45.62 70 VAL B C 1
ATOM 1775 O O . VAL B 2 68 ? -5.468 24.814 0.569 1.00 45.54 70 VAL B O 1
ATOM 1779 N N . HIS B 2 69 ? -5.305 25.467 2.718 1.00 45.46 71 HIS B N 1
ATOM 1780 C CA . HIS B 2 69 ? -3.861 25.771 2.665 1.00 46.01 71 HIS B CA 1
ATOM 1781 C C . HIS B 2 69 ? -2.996 24.541 2.322 1.00 45.98 71 HIS B C 1
ATOM 1782 O O . HIS B 2 69 ? -2.091 24.624 1.490 1.00 46.47 71 HIS B O 1
ATOM 1789 N N . VAL B 2 70 ? -3.289 23.407 2.949 1.00 45.65 72 VAL B N 1
ATOM 1790 C CA . VAL B 2 70 ? -2.575 22.164 2.690 1.00 46.06 72 VAL B CA 1
ATOM 1791 C C . VAL B 2 70 ? -2.958 21.528 1.342 1.00 46.61 72 VAL B C 1
ATOM 1792 O O . VAL B 2 70 ? -2.118 20.941 0.670 1.00 46.07 72 VAL B O 1
ATOM 1796 N N . PHE B 2 71 ? -4.234 21.599 0.970 1.00 47.28 73 PHE B N 1
ATOM 1797 C CA . PHE B 2 71 ? -4.701 21.044 -0.308 1.00 48.05 73 PHE B CA 1
ATOM 1798 C C . PHE B 2 71 ? -4.054 21.776 -1.489 1.00 48.74 73 PHE B C 1
ATOM 1799 O O . PHE B 2 71 ? -3.760 21.170 -2.516 1.00 48.76 73 PHE B O 1
ATOM 1807 N N . GLU B 2 72 ? -3.847 23.077 -1.325 1.00 50.19 74 GLU B N 1
ATOM 1808 C CA . GLU B 2 72 ? -3.185 23.919 -2.319 1.00 51.18 74 GLU B CA 1
ATOM 1809 C C . GLU B 2 72 ? -1.806 23.400 -2.708 1.00 51.62 74 GLU B C 1
ATOM 1810 O O . GLU B 2 72 ? -1.466 23.382 -3.897 1.00 52.25 74 GLU B O 1
ATOM 1816 N N . VAL B 2 73 ? -1.012 22.946 -1.739 1.00 51.69 75 VAL B N 1
ATOM 1817 C CA . VAL B 2 73 ? 0.292 22.371 -2.085 1.00 51.75 75 VAL B CA 1
ATOM 1818 C C . VAL B 2 73 ? 0.220 20.866 -2.291 1.00 51.72 75 VAL B C 1
ATOM 1819 O O . VAL B 2 73 ? 1.002 20.320 -3.049 1.00 52.19 75 VAL B O 1
ATOM 1823 N N . ALA B 2 74 ? -0.721 20.189 -1.644 1.00 51.92 76 ALA B N 1
ATOM 1824 C CA . ALA B 2 74 ? -0.784 18.730 -1.724 1.00 51.81 76 ALA B CA 1
ATOM 1825 C C . ALA B 2 74 ? -1.335 18.197 -3.040 1.00 52.12 76 ALA B C 1
ATOM 1826 O O . ALA B 2 74 ? -0.918 17.112 -3.483 1.00 52.83 76 ALA B O 1
ATOM 1828 N N . LEU B 2 75 ? -2.277 18.912 -3.657 1.00 51.84 77 LEU B N 1
ATOM 1829 C CA . LEU B 2 75 ? -2.891 18.422 -4.902 1.00 51.91 77 LEU B CA 1
ATOM 1830 C C . LEU B 2 75 ? -1.836 18.247 -6.014 1.00 51.79 77 LEU B C 1
ATOM 1831 O O . LEU B 2 75 ? -1.696 17.154 -6.556 1.00 50.91 77 LEU B O 1
ATOM 1836 N N . PRO B 2 76 ? -1.066 19.304 -6.328 1.00 52.33 78 PRO B N 1
ATOM 1837 C CA . PRO B 2 76 ? -0.003 19.119 -7.333 1.00 52.78 78 PRO B CA 1
ATOM 1838 C C . PRO B 2 76 ? 0.957 17.941 -7.046 1.00 52.99 78 PRO B C 1
ATOM 1839 O O . PRO B 2 76 ? 1.285 17.192 -7.963 1.00 52.85 78 PRO B O 1
ATOM 1843 N N . LEU B 2 77 ? 1.378 17.766 -5.790 1.00 53.37 79 LEU B N 1
ATOM 1844 C CA . LEU B 2 77 ? 2.328 16.697 -5.429 1.00 53.46 79 LEU B CA 1
ATOM 1845 C C . LEU B 2 77 ? 1.756 15.323 -5.703 1.00 53.52 79 LEU B C 1
ATOM 1846 O O . LEU B 2 77 ? 2.397 14.498 -6.342 1.00 53.17 79 LEU B O 1
ATOM 1851 N N . ILE B 2 78 ? 0.546 15.085 -5.205 1.00 53.56 80 ILE B N 1
ATOM 1852 C CA . ILE B 2 78 ? -0.101 13.792 -5.342 1.00 53.93 80 ILE B CA 1
ATOM 1853 C C . ILE B 2 78 ? -0.447 13.515 -6.813 1.00 54.37 80 ILE B C 1
ATOM 1854 O O . ILE B 2 78 ? -0.342 12.378 -7.283 1.00 53.64 80 ILE B O 1
ATOM 1859 N N . LYS B 2 79 ? -0.880 14.542 -7.533 1.00 55.40 81 LYS B N 1
ATOM 1860 C CA . LYS B 2 79 ? -1.180 14.374 -8.956 1.00 56.35 81 LYS B CA 1
ATOM 1861 C C . LYS B 2 79 ? 0.070 13.892 -9.718 1.00 56.90 81 LYS B C 1
ATOM 1862 O O . LYS B 2 79 ? -0.006 12.977 -10.522 1.00 56.95 81 LYS B O 1
ATOM 1868 N N . ASP B 2 80 ? 1.219 14.488 -9.423 1.00 58.29 82 ASP B N 1
ATOM 1869 C CA . ASP B 2 80 ? 2.484 14.103 -10.058 1.00 58.70 82 ASP B CA 1
ATOM 1870 C C . ASP B 2 80 ? 2.903 12.671 -9.674 1.00 59.32 82 ASP B C 1
ATOM 1871 O O . ASP B 2 80 ? 3.319 11.884 -10.531 1.00 59.75 82 ASP B O 1
ATOM 1876 N N . LEU B 2 81 ? 2.773 12.330 -8.393 1.00 59.27 83 LEU B N 1
ATOM 1877 C CA . LEU B 2 81 ? 3.037 10.972 -7.924 1.00 59.22 83 LEU B CA 1
ATOM 1878 C C . LEU B 2 81 ? 2.187 9.951 -8.661 1.00 59.71 83 LEU B C 1
ATOM 1879 O O . LEU B 2 81 ? 2.658 8.851 -8.990 1.00 60.19 83 LEU B O 1
ATOM 1884 N N . VAL B 2 82 ? 0.931 10.302 -8.925 1.00 59.86 84 VAL B N 1
ATOM 1885 C CA . VAL B 2 82 ? 0.018 9.398 -9.607 1.00 59.79 84 VAL B CA 1
ATOM 1886 C C . VAL B 2 82 ? 0.283 9.335 -11.122 1.00 60.08 84 VAL B C 1
ATOM 1887 O O . VAL B 2 82 ? 0.250 8.254 -11.711 1.00 59.59 84 VAL B O 1
ATOM 1891 N N . ALA B 2 83 ? 0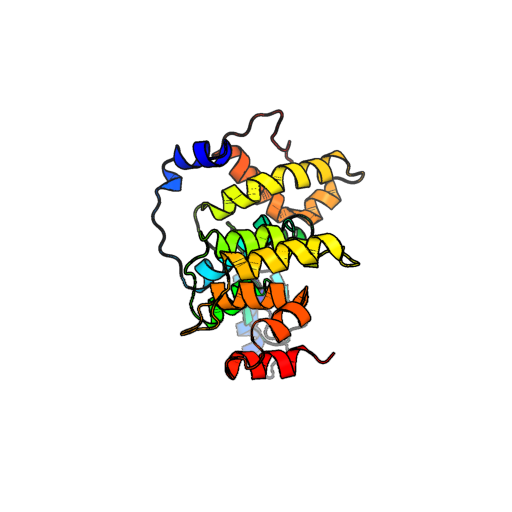.534 10.490 -11.741 1.00 60.38 85 ALA B N 1
ATOM 1892 C CA . ALA B 2 83 ? 0.751 10.557 -13.185 1.00 61.06 85 ALA B CA 1
ATOM 1893 C C . ALA B 2 83 ? 1.981 9.759 -13.605 1.00 61.70 85 ALA B C 1
ATOM 1894 O O . ALA B 2 83 ? 2.019 9.229 -14.716 1.00 62.45 85 ALA B O 1
ATOM 1896 N N . SER B 2 84 ? 2.966 9.672 -12.709 1.00 62.13 86 SER B N 1
ATOM 1897 C CA . SER B 2 84 ? 4.256 9.051 -12.999 1.00 62.24 86 SER B CA 1
ATOM 1898 C C . SER B 2 84 ? 4.382 7.598 -12.500 1.00 62.62 86 SER B C 1
ATOM 1899 O O . SER B 2 84 ? 5.419 6.955 -12.699 1.00 62.62 86 SER B O 1
ATOM 1902 N N . SER B 2 85 ? 3.335 7.083 -11.861 1.00 62.49 87 SER B N 1
ATOM 1903 C CA . SER B 2 85 ? 3.393 5.758 -11.250 1.00 62.35 87 SER B CA 1
ATOM 1904 C C . SER B 2 85 ? 3.350 4.642 -12.298 1.00 62.60 87 SER B C 1
ATOM 1905 O O . SER B 2 85 ? 2.593 4.717 -13.269 1.00 62.50 87 SER B O 1
ATOM 1908 N N . LYS B 2 86 ? 4.152 3.603 -12.085 1.00 62.97 88 LYS B N 1
ATOM 1909 C CA . LYS B 2 86 ? 4.115 2.408 -12.938 1.00 63.28 88 LYS B CA 1
ATOM 1910 C C . LYS B 2 86 ? 3.182 1.337 -12.367 1.00 63.41 88 LYS B C 1
ATOM 1911 O O . LYS B 2 86 ? 3.064 0.241 -12.932 1.00 63.33 88 LYS B O 1
ATOM 1917 N N . ASP B 2 87 ? 2.532 1.656 -11.244 1.00 63.54 89 ASP B N 1
ATOM 1918 C CA . ASP B 2 87 ? 1.560 0.769 -10.601 1.00 63.42 89 ASP B CA 1
ATOM 1919 C C . ASP B 2 87 ? 0.578 1.638 -9.797 1.00 63.26 89 ASP B C 1
ATOM 1920 O O . ASP B 2 87 ? 0.682 1.762 -8.572 1.00 62.40 89 ASP B O 1
ATOM 1925 N N . VAL B 2 88 ? -0.369 2.247 -10.511 1.00 63.30 90 VAL B N 1
ATOM 1926 C CA . VAL B 2 88 ? -1.235 3.274 -9.924 1.00 63.42 90 VAL B CA 1
ATOM 1927 C C . VAL B 2 88 ? -2.172 2.720 -8.851 1.00 63.23 90 VAL B C 1
ATOM 1928 O O . VAL B 2 88 ? -2.591 3.448 -7.967 1.00 63.06 90 VAL B O 1
ATOM 1932 N N . LYS B 2 89 ? -2.478 1.433 -8.918 1.00 63.44 91 LYS B N 1
ATOM 1933 C CA . LYS B 2 89 ? -3.268 0.774 -7.877 1.00 63.45 91 LYS B CA 1
ATOM 1934 C C . LYS B 2 89 ? -2.554 0.803 -6.515 1.00 63.02 91 LYS B C 1
ATOM 1935 O O . LYS B 2 89 ? -3.165 1.110 -5.494 1.00 63.33 91 LYS B O 1
ATOM 1941 N N . SER B 2 90 ? -1.262 0.489 -6.499 1.00 62.41 92 SER B N 1
ATOM 1942 C CA . SER B 2 90 ? -0.457 0.561 -5.271 1.00 61.82 92 SER B CA 1
ATOM 1943 C C . SER B 2 90 ? -0.319 1.992 -4.732 1.00 60.92 92 SER B C 1
ATOM 1944 O O . SER B 2 90 ? -0.384 2.205 -3.530 1.00 60.41 92 SER B O 1
ATOM 1947 N N . THR B 2 91 ? -0.090 2.951 -5.626 1.00 59.79 93 THR B N 1
ATOM 1948 C CA . THR B 2 91 ? -0.015 4.361 -5.268 1.00 59.51 93 THR B CA 1
ATOM 1949 C C . THR B 2 91 ? -1.310 4.798 -4.598 1.00 59.32 93 THR B C 1
ATOM 1950 O O . THR B 2 91 ? -1.293 5.496 -3.588 1.00 59.29 93 THR B O 1
ATOM 1954 N N . TYR B 2 92 ? -2.428 4.387 -5.186 1.00 59.29 94 TYR B N 1
ATOM 1955 C CA . TYR B 2 92 ? -3.762 4.646 -4.639 1.00 59.15 94 TYR B CA 1
ATOM 1956 C C . TYR B 2 92 ? -3.939 4.085 -3.235 1.00 58.22 94 TYR B C 1
ATOM 1957 O O . TYR B 2 92 ? -4.553 4.720 -2.395 1.00 57.92 94 TYR B O 1
ATOM 1966 N N . THR B 2 93 ? -3.407 2.891 -2.993 1.00 57.27 95 THR B N 1
ATOM 1967 C CA . THR B 2 93 ? -3.478 2.264 -1.673 1.00 56.64 95 THR B CA 1
ATOM 1968 C C . THR B 2 93 ? -2.629 3.010 -0.647 1.00 55.51 95 THR B C 1
ATOM 1969 O O . THR B 2 93 ? -3.093 3.305 0.452 1.00 55.53 95 THR B O 1
ATOM 1973 N N . THR B 2 94 ? -1.394 3.308 -1.033 1.00 54.28 96 THR B N 1
ATOM 1974 C CA . THR B 2 94 ? -0.442 4.031 -0.207 1.00 53.87 96 THR B CA 1
ATOM 1975 C C . THR B 2 94 ? -0.975 5.392 0.262 1.00 53.15 96 THR B C 1
ATOM 1976 O O . THR B 2 94 ? -0.758 5.776 1.420 1.00 52.43 96 THR B O 1
ATOM 1980 N N . TYR B 2 95 ? -1.665 6.111 -0.628 1.00 52.04 97 TYR B N 1
ATOM 1981 C CA . TYR B 2 95 ? -2.202 7.439 -0.309 1.00 51.61 97 TYR B CA 1
ATOM 1982 C C . TYR B 2 95 ? -3.737 7.484 -0.319 1.00 50.60 97 TYR B C 1
ATOM 1983 O O . TYR B 2 95 ? -4.332 8.479 -0.707 1.00 49.39 97 TYR B O 1
ATOM 1992 N N . ARG B 2 96 ? -4.365 6.405 0.133 1.00 50.59 98 ARG B N 1
ATOM 1993 C CA . ARG B 2 96 ? -5.813 6.226 0.009 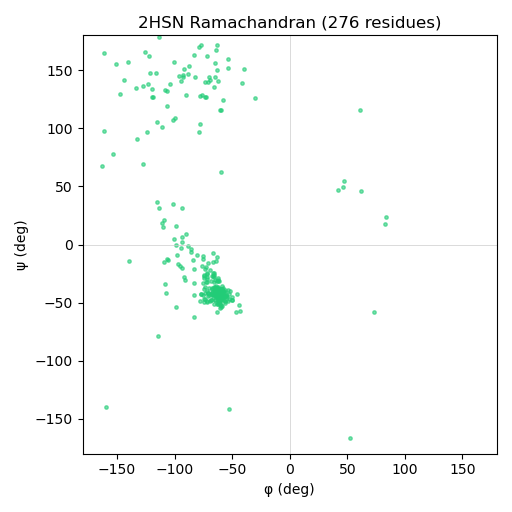1.00 50.62 98 ARG B CA 1
ATOM 1994 C C . ARG B 2 96 ? -6.648 7.339 0.662 1.00 49.31 98 ARG B C 1
ATOM 1995 O O . ARG B 2 96 ? -7.647 7.786 0.113 1.00 48.77 98 ARG B O 1
ATOM 2003 N N . HIS B 2 97 ? -6.223 7.799 1.826 1.00 48.36 99 HIS B N 1
ATOM 2004 C CA . HIS B 2 97 ? -7.029 8.722 2.621 1.00 47.98 99 HIS B CA 1
ATOM 2005 C C . HIS B 2 97 ? -6.855 10.170 2.157 1.00 47.75 99 HIS B C 1
ATOM 2006 O O . HIS B 2 97 ? -7.813 10.958 2.196 1.00 46.69 99 HIS B O 1
ATOM 2013 N N . ILE B 2 98 ? -5.651 10.508 1.689 1.00 47.49 100 ILE B N 1
ATOM 2014 C CA . ILE B 2 98 ? -5.395 11.815 1.088 1.00 48.04 100 ILE B CA 1
ATOM 2015 C C . ILE B 2 98 ? -6.219 11.948 -0.183 1.00 47.94 100 ILE B C 1
ATOM 2016 O O . ILE B 2 98 ? -6.758 13.005 -0.445 1.00 47.97 100 ILE B O 1
ATOM 2021 N N . LEU B 2 99 ? -6.306 10.870 -0.961 1.00 48.52 101 LEU B N 1
ATOM 2022 C CA . LEU B 2 99 ? -7.115 10.839 -2.193 1.00 48.99 101 LEU B CA 1
ATOM 2023 C C . LEU B 2 99 ? -8.630 11.003 -1.933 1.00 49.26 101 LEU B C 1
ATOM 2024 O O . LEU B 2 99 ? -9.306 11.656 -2.723 1.00 49.38 101 LEU B O 1
ATOM 2029 N N . ARG B 2 100 ? -9.152 10.426 -0.843 1.00 49.23 102 ARG B N 1
ATOM 2030 C CA . ARG B 2 100 ? -10.554 10.657 -0.430 1.00 49.34 102 ARG B CA 1
ATOM 2031 C C . ARG B 2 100 ? -10.804 12.143 -0.169 1.00 49.28 102 ARG B C 1
ATOM 2032 O O . ARG B 2 100 ? -11.789 12.716 -0.628 1.00 49.32 102 ARG B O 1
ATOM 2040 N N . TRP B 2 101 ? -9.897 12.743 0.595 1.00 48.71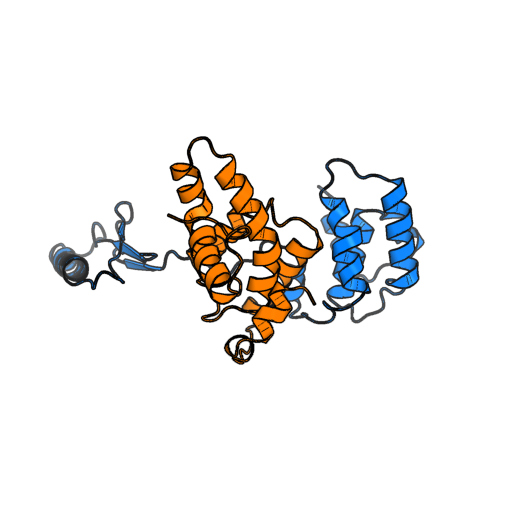 103 TRP B N 1
ATOM 2041 C CA . TRP B 2 101 ? -9.938 14.144 0.979 1.00 48.70 103 TRP B CA 1
ATOM 2042 C C . TRP B 2 101 ? -9.787 15.066 -0.237 1.00 49.48 103 TRP B C 1
ATOM 2043 O O . TRP B 2 101 ? -10.569 16.022 -0.406 1.00 49.24 103 TRP B O 1
ATOM 2054 N N . ILE B 2 102 ? -8.796 14.776 -1.085 1.00 50.19 104 ILE B N 1
ATOM 2055 C CA . ILE B 2 102 ? -8.607 15.511 -2.356 1.00 50.92 104 ILE B CA 1
ATOM 2056 C C . ILE B 2 102 ? -9.886 15.537 -3.202 1.00 51.67 104 ILE B C 1
ATOM 2057 O O . ILE B 2 102 ? -10.274 16.589 -3.705 1.00 52.73 104 ILE B O 1
ATOM 2062 N N . ASP B 2 103 ? -10.517 14.379 -3.353 1.00 52.67 105 ASP B N 1
ATOM 2063 C CA . ASP B 2 103 ? -11.740 14.244 -4.136 1.00 52.75 105 ASP B CA 1
ATOM 2064 C C . ASP B 2 103 ? -12.808 15.198 -3.619 1.00 52.89 105 ASP B C 1
ATOM 2065 O O . ASP B 2 103 ? -13.413 15.940 -4.392 1.00 53.08 105 ASP B O 1
ATOM 2070 N N . TYR B 2 104 ? -13.023 15.199 -2.309 1.00 52.54 106 TYR B N 1
ATOM 2071 C CA . TYR B 2 104 ? -13.983 16.113 -1.720 1.00 52.64 106 TYR B CA 1
ATOM 2072 C C . TYR B 2 104 ? -13.607 17.555 -2.004 1.00 52.63 106 TYR B C 1
ATOM 2073 O O . TYR B 2 104 ? -14.439 18.327 -2.501 1.00 52.95 106 TYR B O 1
ATOM 2082 N N . MET B 2 105 ? -12.358 17.908 -1.688 1.00 52.31 107 MET B N 1
ATOM 2083 C CA . MET B 2 105 ? -11.882 19.295 -1.742 1.00 52.10 107 MET B CA 1
ATOM 2084 C C . MET B 2 105 ? -11.867 19.865 -3.164 1.00 52.44 107 MET B C 1
ATOM 2085 O O . MET B 2 105 ? -12.159 21.039 -3.370 1.00 52.30 107 MET B O 1
ATOM 2090 N N . GLN B 2 106 ? -11.489 19.053 -4.139 1.00 52.93 108 GLN B N 1
ATOM 2091 C CA . GLN B 2 106 ? -11.446 19.542 -5.527 1.00 53.55 108 GLN B CA 1
ATOM 2092 C C . GLN B 2 106 ? -12.870 19.728 -6.087 1.00 54.09 108 GLN B C 1
ATOM 2093 O O . GLN B 2 106 ? -13.084 20.582 -6.919 1.00 54.13 108 GLN B O 1
ATOM 2099 N N . ASN B 2 107 ? -13.831 18.937 -5.614 1.00 55.54 109 ASN B N 1
ATOM 2100 C CA . ASN B 2 107 ? -15.254 19.184 -5.902 1.00 56.40 109 ASN B CA 1
ATOM 2101 C C . ASN B 2 107 ? -15.806 20.422 -5.176 1.00 57.04 109 ASN B C 1
ATOM 2102 O O . ASN B 2 107 ? -16.487 21.233 -5.784 1.00 57.69 109 ASN B O 1
ATOM 2107 N N . LEU B 2 108 ? -15.496 20.590 -3.894 1.00 57.48 110 LEU B N 1
ATOM 2108 C CA . LEU B 2 108 ? -15.978 21.760 -3.145 1.00 57.69 110 LEU B CA 1
ATOM 2109 C C . LEU B 2 108 ? -15.482 23.069 -3.763 1.00 58.10 110 LEU B C 1
ATOM 2110 O O . LEU B 2 108 ? -16.246 24.013 -3.928 1.00 57.87 110 LEU B O 1
ATOM 2115 N N . LEU B 2 109 ? -14.201 23.112 -4.103 1.00 59.00 111 LEU B N 1
ATOM 2116 C CA . LEU B 2 109 ? -13.589 24.298 -4.679 1.00 59.85 111 LEU B CA 1
ATOM 2117 C C . LEU B 2 109 ? -13.659 24.314 -6.218 1.00 60.81 111 LEU B C 1
ATOM 2118 O O . LEU B 2 109 ? -13.052 25.170 -6.858 1.00 60.27 111 LEU B O 1
ATOM 2123 N N . GLU B 2 110 ? -14.406 23.380 -6.810 1.00 62.15 112 GLU B N 1
ATOM 2124 C CA . GLU B 2 110 ? -14.668 23.409 -8.250 1.00 63.81 112 GLU B CA 1
ATOM 2125 C C . GLU B 2 110 ? -13.370 23.652 -9.017 1.00 64.38 112 GLU B C 1
ATOM 2126 O O . GLU B 2 110 ? -13.267 24.585 -9.807 1.00 63.81 112 GLU B O 1
ATOM 2132 N N . VAL B 2 111 ? -12.375 22.805 -8.748 1.00 65.50 113 VAL B N 1
ATOM 2133 C CA . VAL B 2 111 ? -11.072 22.898 -9.398 1.00 66.23 113 VAL B CA 1
ATOM 2134 C C . VAL B 2 111 ? -11.243 22.507 -10.864 1.00 66.84 113 VAL B C 1
ATOM 2135 O O . VAL B 2 111 ? -12.017 21.604 -11.178 1.00 66.61 113 VAL B O 1
ATOM 2139 N N . SER B 2 112 ? -10.539 23.209 -11.750 1.00 67.99 114 SER B N 1
ATOM 2140 C CA . SER B 2 112 ? -10.678 22.999 -13.196 1.00 69.14 114 SER B CA 1
ATOM 2141 C C . SER B 2 112 ? -10.216 21.605 -13.580 1.00 70.08 114 SER B C 1
ATOM 2142 O O . SER B 2 112 ? -9.404 21.006 -12.879 1.00 69.87 114 SER B O 1
ATOM 2145 N N . SER B 2 113 ? -10.725 21.103 -14.702 1.00 71.24 115 SER B N 1
ATOM 2146 C CA . SER B 2 113 ? -10.443 19.726 -15.115 1.00 72.16 115 SER B CA 1
ATOM 2147 C C . SER B 2 113 ? -8.975 19.488 -15.474 1.00 72.95 115 SER B C 1
ATOM 2148 O O . SER B 2 113 ? -8.490 18.356 -15.356 1.00 73.11 115 SER B O 1
ATOM 2151 N N . THR B 2 114 ? -8.277 20.541 -15.901 1.00 73.76 116 THR B N 1
ATOM 2152 C CA . THR B 2 114 ? -6.840 20.443 -16.186 1.00 74.50 116 THR B CA 1
ATOM 2153 C C . THR B 2 114 ? -6.012 20.340 -14.900 1.00 75.13 116 THR B C 1
ATOM 2154 O O . THR B 2 114 ? -4.958 19.692 -14.890 1.00 75.26 116 THR B O 1
ATOM 2158 N N . ASP B 2 115 ? -6.481 20.979 -13.827 1.00 75.61 117 ASP B N 1
ATOM 2159 C CA . ASP B 2 115 ? -5.735 21.019 -12.570 1.00 75.92 117 ASP B CA 1
ATOM 2160 C C . ASP B 2 115 ? -6.146 19.947 -11.585 1.00 76.23 117 ASP B C 1
ATOM 2161 O O . ASP B 2 115 ? -5.392 19.645 -10.671 1.00 76.55 117 ASP B O 1
ATOM 2166 N N . LYS B 2 116 ? -7.323 19.359 -11.765 1.00 76.61 118 LYS B N 1
ATOM 2167 C CA . LYS B 2 116 ? -7.804 18.364 -10.823 1.00 77.08 118 LYS B CA 1
ATOM 2168 C C . LYS B 2 116 ? -7.145 17.006 -11.064 1.00 77.41 118 LYS B C 1
ATOM 2169 O O . LYS B 2 116 ? -6.459 16.796 -12.064 1.00 77.18 118 LYS B O 1
ATOM 2175 N N . LEU B 2 117 ? -7.371 16.094 -10.128 1.00 77.93 119 LEU B N 1
ATOM 2176 C CA . LEU B 2 117 ? -6.840 14.742 -10.195 1.00 78.56 119 LEU B CA 1
ATOM 2177 C C . LEU B 2 117 ? -7.920 13.791 -10.698 1.00 79.10 119 LEU B C 1
ATOM 2178 O O . LEU B 2 117 ? -8.882 13.510 -9.989 1.00 78.85 119 LEU B O 1
ATOM 2183 N N . GLU B 2 118 ? -7.763 13.314 -11.929 1.00 80.11 120 GLU B N 1
ATOM 2184 C CA . GLU B 2 118 ? -8.689 12.341 -12.504 1.00 81.25 120 GLU B CA 1
ATOM 2185 C C . GLU B 2 118 ? -8.718 11.063 -11.653 1.00 82.12 120 GLU B C 1
ATOM 2186 O O . GLU B 2 118 ? -7.729 10.334 -11.550 1.00 82.15 120 GLU B O 1
ATOM 2188 N N . ILE B 2 119 ? -9.882 10.802 -11.064 1.00 83.36 121 ILE B N 1
ATOM 2189 C CA . ILE B 2 119 ? -10.020 9.878 -9.940 1.00 84.00 121 ILE B CA 1
ATOM 2190 C C . ILE B 2 119 ? -10.547 8.492 -10.364 1.00 84.83 121 ILE B C 1
ATOM 2191 O O . ILE B 2 119 ? -11.173 8.351 -11.424 1.00 85.03 121 ILE B O 1
ATOM 2196 N N . ASN B 2 120 ? -10.260 7.475 -9.543 1.00 85.41 122 ASN B N 1
ATOM 2197 C CA . ASN B 2 120 ? -10.955 6.177 -9.612 1.00 85.65 122 ASN B CA 1
ATOM 2198 C C . ASN B 2 120 ? -11.267 5.634 -8.220 1.00 86.08 122 ASN B C 1
ATOM 2199 O O . ASN B 2 120 ? -12.255 4.913 -8.031 1.00 86.70 122 ASN B O 1
#

Nearest PDB structures (foldseek):
  2hsn-assembly1_A-2  TM=1.006E+00  e=3.274E-28  Saccharomyces cerevisiae
  1si4-assembly1_B  TM=2.143E-01  e=2.149E+00  Homo sapiens
  8bqs-assembly1_Eq  TM=2.489E-01  e=4.952E+00  Tetrahymena thermophila SB210
  8gym-assembly1_x  TM=1.820E-01  e=7.083E+00  Tetrahymena thermophila SB210
  2hqt-assembly20_T  TM=9.892E-01  e=2.067E-16  Saccharomyces cerevisiae

GO terms:
  GO:0004825 methionine-tRNA ligase activity (F, IDA)
  GO:0005737 cytoplasm (C, IDA)
  GO:0010494 cytoplasmic stress granule (C, IDA)
  GO:0017102 methionyl glutamyl tRNA synthetase complex (C, IDA)
  GO:0006431 methionyl-tRNA aminoacylation (P, IDA)
  GO:1990825 sequence-specific mRNA binding (F, IDA)
  GO:0005515 protein binding (F, IPI)

Solvent-accessible surface area: 16780 Å² total; per-residue (Å²): 102,25,53,35,7,2,62,1,48,62,31,186,74,71,85,138,67,48,116,42,18,36,97,135,22,40,83,46,56,145,179,33,89,88,143,85,48,17,118,53,33,140,150,41,47,51,74,68,99,103,81,51,93,84,96,92,91,24,59,15,74,13,0,75,49,0,47,107,73,90,27,46,136,27,38,132,34,107,53,0,52,25,0,0,48,32,0,13,40,14,68,118,93,223,148,57,48,146,158,125,7,39,85,38,0,87,88,0,30,69,98,66,13,114,61,24,59,104,131,38,55,0,5,33,35,2,0,24,51,10,0,59,64,17,33,46,86,27,2,131,89,41,21,94,160,38,30,80,169,14,98,93,59,22,44,129,85,144,142,234,167,44,131,33,21,76,58,11,74,84,43,139,33,32,129,108,131,79,112,76,74,91,57,22,24,0,21,23,1,4,1,41,0,4,26,76,4,57,23,10,98,86,40,4,92,54,1,18,61,31,2,109,24,38,76,9,0,0,53,16,139,86,6,19,62,17,0,1,70,0,0,59,52,0,11,78,55,0,62,102,58,15,87,80,29,204,84,54,174,55,19,54,94,69,35,146,29,0,16,100,0,0,51,85,0,4,94,36,4,119,25,61,99,118,89,62,6,80,74,169

Radius of gyration: 24.31 Å; Cα contacts (8 Å, |Δi|>4): 276; chains: 2; bounding box: 54×66×50 Å

Foldseek 3Di:
DLKEWEAQADDPDPPVVSVVRRVVVVVCQVPPDVVPRHDYDDPDNHGDMDGNDDDDDDDDPLVVLCVVVVAPPCCVPPLNVLLVPVQVVQVPDPDHPQVSLVVSLVVSCVPPNQDLDDPPGSSNVSSVVSNCVSPVVVVCVRPVDHDVVVVVVCVVPVDD/DDLLVVLLVVDCLQVDDDDADVQLVVLLVVLVVCLVVVNLPVCLLVQLVCLVPAVERSNDPGHYVSRSSSLVVVFVVLLVVQVPDPCNVVSCVSRVRVLVNLVVSCVSSVPDPVSHRDHD

B-factor: mean 57.57, std 10.44, range [20.0, 88.48]

InterPro domains:
  IPR001412 Aminoacyl-tRNA synthetase, class I, conserved site [PS00178] (205-216)
  IPR009080 Aminoacyl-tRNA synthetase, class Ia, anticodon-binding [SSF47323] (582-747)
  IPR014729 Rossmann-like alpha/beta/alpha sandwich fold [G3DSA:3.40.50.620] (197-578)
  IPR014758 Methionyl-tRNA synthetase [TIGR00398] (198-735)
  IPR015413 Methionyl/Leucyl tRNA synthetase [PF09334] (198-589)
  IPR018285 Methionyl-tRNA synthetase, N-terminal heteromerisation domain [PF09635] (11-132)
  IPR023458 Methionine-tRNA ligase, type 1 [MF_00098] (196-745)
  IPR023458 Methionine-tRNA ligase, type 1 [PTHR45765] (132-750)
  IPR029038 Methionyl-tRNA synthetase, Zn-domain [G3DSA:2.20.28.20] (333-367)
  IPR029038 Methionyl-tRNA synthetase, Zn-domain [SSF57770] (333-367)
  IPR033911 Methioninyl-tRNA synthetase core domain [PR01041] (200-213)
  IPR033911 Methioninyl-tRNA synthetase core domain [PR01041] (233-247)
  IPR033911 Methioninyl-tRNA synthetase core domain [PR01041] (281-292)
  IPR033911 Methioninyl-tRNA synthetase core domain [PR01041] (447-458)
  IPR033911 Methioninyl-tRNA synthetase core domain [PR01041] (482-497)
  IPR033911 Methioninyl-tRNA synthetase core domain [PR01041] (577-588)
  IPR033911 Methioninyl-tRNA synthetase core domain [cd00814] (197-565)
  IPR041872 Methionyl-tRNA synthetase, anticodon-binding domain [PF19303] (613-750)
  IPR041872 Methionyl-tRNA synthetase, anticodon-binding domain [cd07957] (574-703)

Secondary structure (DSSP, 8-state):
--EEE----SSS--HHHHHHHHHHHHHHHHH--STT-PEE-SS--S--EEE-SPPS----HHHHHHHHTT--TTTTSHHHHHIIIIITTGGGSSS--HHHHHHHHHHIIIII-S---SS--HHHHHHHHHHHHHHHHHHHHH-SS--HHHHHHHHHHT--/--HHHHHHTTSGGGG------HHHHHHHHHHHHHHHTT-TGGGHHHHHHHHHH-SSTTS-SS--HHHHHHHHHHHHHHHHHHHT-S-HHHHHHHTHHHHHHHHHHHHHTT--TTTS----